Protein AF-A0A7C7IIQ7-F1 (afdb_monomer_lite)

pLDDT: mean 91.94, std 11.87, range [46.34, 98.81]

Foldseek 3Di:
DDPDDPVVVVVVVVVVVVVVVVPDDDPLVLLVVLCVVLVCLLVVLVVVLCVVCVPCNVCLLAQPDPVCVVVLVVLLVLLVVLQVLLSCCCRPVCLQVWQWDLNPHHSVLLSVLSNQQSVLSSCLSVLSVVCVVPPDPVSLVSNLCSLVSNLVSLVRNLRRLVNIPPDDPPVSSVSSSVSSVSNSCSSVPVNNPVSSVRHDRPD

Sequence (203 aa):
MMKVNITEKVCYLIIINLSKERSIMSIQKQFLWINIIGGLSVLGGYVYALLEHTVLRAQIWGGVPETWQPWITMFMFISGFGYCYGMYYLIFNEGLNLKFFGGKYEASIMRTLLILFLVSASMWIHSTFNYLELPNANSWNMIRIELWCTALSILFMTVGLATAKGIKNTKVHKLSVVGLGIISFHCLVFDAILWTSNFPTDF

Secondary structure (DSSP, 8-state):
-----HHHHHHHHHHHHHHHHHHS--HHHHHHHHHHHHHHHHHHHHHHHHHH-TTTGGGGGTTS-TTTHHHHHHHHHHHHHHHHHHHHHHHHSSGGGSBBGGGTB-HHHHHHHHHHHHHHHHHHHHHHHHHHHS--HHHHHHHHHHHHHHHHHHHHHHHHHHT-B--S-HHHHHHHHHHHHHHHHIIIIIIIIIIHHHS----

Radius of gyration: 21.87 Å; chains: 1; bounding box: 43×48×74 Å

Structure (mmCIF, N/CA/C/O backbone):
data_AF-A0A7C7IIQ7-F1
#
_entry.id   AF-A0A7C7IIQ7-F1
#
loop_
_atom_site.group_PDB
_atom_site.id
_atom_site.type_symbol
_atom_site.label_atom_id
_atom_site.label_alt_id
_atom_site.label_comp_id
_atom_site.label_asym_id
_atom_site.label_entity_id
_atom_site.label_seq_id
_atom_site.pdbx_PDB_ins_code
_atom_site.Cartn_x
_atom_site.Cartn_y
_atom_site.Cartn_z
_atom_site.occupancy
_atom_site.B_iso_or_equiv
_atom_site.auth_seq_id
_atom_site.auth_comp_id
_atom_site.auth_asym_id
_atom_site.auth_atom_id
_atom_site.pdbx_PDB_model_num
ATOM 1 N N . MET A 1 1 ? 9.851 38.830 50.340 1.00 46.34 1 MET A N 1
ATOM 2 C CA . MET A 1 1 ? 9.719 37.466 49.780 1.00 46.34 1 MET A CA 1
ATOM 3 C C . MET A 1 1 ? 8.256 37.261 49.399 1.00 46.34 1 MET A C 1
ATOM 5 O O . MET A 1 1 ? 7.410 37.143 50.275 1.00 46.34 1 MET A O 1
ATOM 9 N N . MET A 1 2 ? 7.935 37.396 48.112 1.00 47.72 2 MET A N 1
ATOM 10 C CA . MET A 1 2 ? 6.562 37.482 47.601 1.00 47.72 2 MET A CA 1
ATOM 11 C C . MET A 1 2 ? 5.914 36.087 47.602 1.00 47.72 2 MET A C 1
ATOM 13 O O . MET A 1 2 ? 6.386 35.188 46.908 1.00 47.72 2 MET A O 1
ATOM 17 N N . LYS A 1 3 ? 4.872 35.882 48.422 1.00 54.31 3 LYS A N 1
ATOM 18 C CA . LYS A 1 3 ? 4.084 34.640 48.449 1.00 54.31 3 LYS A CA 1
ATOM 19 C C . LYS A 1 3 ? 3.263 34.562 47.161 1.00 54.31 3 LYS A C 1
ATOM 21 O O . LYS A 1 3 ? 2.198 35.160 47.076 1.00 54.31 3 LYS A O 1
ATOM 26 N N . VAL A 1 4 ? 3.768 33.841 46.164 1.00 57.00 4 VAL A N 1
ATOM 27 C CA . VAL A 1 4 ? 2.981 33.485 44.975 1.00 57.00 4 VAL A CA 1
ATOM 28 C C . VAL A 1 4 ? 1.785 32.652 45.436 1.00 57.00 4 VAL A C 1
ATOM 30 O O . VAL A 1 4 ? 1.957 31.631 46.108 1.00 57.00 4 VAL A O 1
ATOM 33 N N . ASN A 1 5 ? 0.582 33.125 45.118 1.00 66.88 5 ASN A N 1
ATOM 34 C CA . ASN A 1 5 ? -0.674 32.559 45.586 1.00 66.88 5 ASN A CA 1
ATOM 35 C C . ASN A 1 5 ? -0.901 31.185 44.929 1.00 66.88 5 ASN A C 1
ATOM 37 O O . ASN A 1 5 ? -0.799 31.044 43.710 1.00 66.88 5 ASN A O 1
ATOM 41 N N . ILE A 1 6 ? -1.188 30.154 45.729 1.00 68.31 6 ILE A N 1
ATOM 42 C CA . ILE A 1 6 ? -1.351 28.763 45.263 1.00 68.31 6 ILE A CA 1
ATOM 43 C C . ILE A 1 6 ? -2.425 28.676 44.164 1.00 68.31 6 ILE A C 1
ATOM 45 O O . ILE A 1 6 ? -2.270 27.925 43.201 1.00 68.31 6 ILE A O 1
ATOM 49 N N . THR A 1 7 ? -3.455 29.517 44.249 1.00 69.44 7 THR A N 1
ATOM 50 C CA . THR A 1 7 ? -4.547 29.614 43.274 1.00 69.44 7 THR A CA 1
ATOM 51 C C . THR A 1 7 ? -4.078 30.055 41.882 1.00 69.44 7 THR A C 1
ATOM 53 O O . THR A 1 7 ? -4.548 29.517 40.882 1.00 69.44 7 THR A O 1
ATOM 56 N N . GLU A 1 8 ? -3.102 30.966 41.783 1.00 67.12 8 GLU A N 1
ATOM 57 C CA . GLU A 1 8 ? -2.549 31.394 40.488 1.00 67.12 8 GLU A CA 1
ATOM 58 C C . GLU A 1 8 ? -1.756 30.271 39.816 1.00 67.12 8 GLU A C 1
ATOM 60 O O . GLU A 1 8 ? -1.893 30.054 38.613 1.00 67.12 8 GLU A O 1
ATOM 65 N N . LYS A 1 9 ? -0.982 29.496 40.591 1.00 70.38 9 LYS A N 1
ATOM 66 C CA . LYS A 1 9 ? -0.258 28.328 40.064 1.00 70.38 9 LYS A CA 1
ATOM 67 C C . LYS A 1 9 ? -1.206 27.260 39.521 1.00 70.38 9 LYS A C 1
ATOM 69 O O . LYS A 1 9 ? -0.920 26.681 38.476 1.00 70.38 9 LYS A O 1
ATOM 74 N N . VAL A 1 10 ? -2.327 27.016 40.203 1.00 73.25 10 VAL A N 1
ATOM 75 C CA . VAL A 1 10 ? -3.346 26.054 39.755 1.00 73.25 10 VAL A CA 1
ATOM 76 C C . VAL A 1 10 ? -4.012 26.529 38.461 1.00 73.25 10 VAL A C 1
ATOM 78 O O . VAL A 1 10 ? -4.095 25.753 37.511 1.00 73.25 10 VAL A O 1
ATOM 81 N N . CYS A 1 11 ? -4.395 27.808 38.367 1.00 70.56 11 CYS A N 1
ATOM 82 C CA . CYS A 1 11 ? -4.931 28.384 37.128 1.00 70.56 11 CYS A CA 1
ATOM 83 C C . CYS A 1 11 ? -3.943 28.282 35.957 1.00 70.56 11 CYS A C 1
ATOM 85 O O . CYS A 1 11 ? -4.331 27.862 34.869 1.00 70.56 11 CYS A O 1
ATOM 87 N N . TYR A 1 12 ? -2.663 28.600 36.173 1.00 71.38 12 TYR A N 1
ATOM 88 C CA . TYR A 1 12 ? -1.637 28.472 35.134 1.00 71.38 12 TYR A CA 1
ATOM 89 C C . TYR A 1 12 ? -1.457 27.026 34.660 1.00 71.38 12 TYR A C 1
ATOM 91 O O . TYR A 1 12 ? -1.377 26.788 33.457 1.00 71.38 12 TYR A O 1
ATOM 99 N N 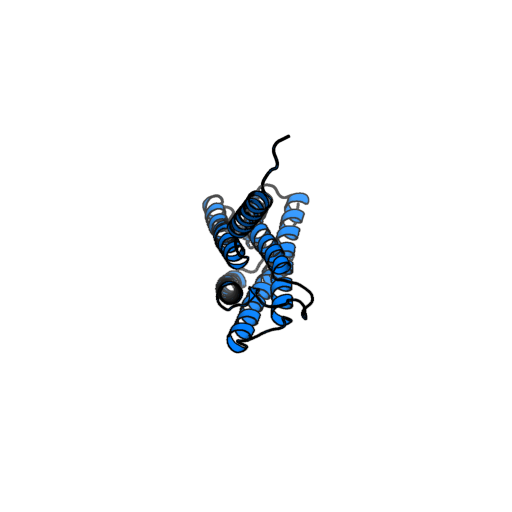. LEU A 1 13 ? -1.443 26.051 35.573 1.00 69.94 13 LEU A N 1
ATOM 100 C CA . LEU A 1 13 ? -1.362 24.631 35.216 1.00 69.94 13 LEU A CA 1
ATOM 101 C C . LEU A 1 13 ? -2.580 24.162 34.412 1.00 69.94 13 LEU A C 1
ATOM 103 O O . LEU A 1 13 ? -2.422 23.416 33.447 1.00 69.94 13 LEU A O 1
ATOM 107 N N . ILE A 1 14 ? -3.780 24.619 34.776 1.00 70.69 14 ILE A N 1
ATOM 108 C CA . ILE A 1 14 ? -5.014 24.313 34.043 1.00 70.69 14 ILE A CA 1
ATOM 109 C C . ILE A 1 14 ? -4.964 24.927 32.640 1.00 70.69 14 ILE A C 1
ATOM 111 O O . ILE A 1 14 ? -5.227 24.229 31.668 1.00 70.69 14 ILE A O 1
ATOM 115 N N . ILE A 1 15 ? -4.556 26.192 32.504 1.00 70.12 15 ILE A N 1
ATOM 116 C CA . ILE A 1 15 ? -4.443 26.872 31.202 1.00 70.12 15 ILE A CA 1
ATOM 117 C C . ILE A 1 15 ? -3.388 26.200 30.314 1.00 70.12 15 ILE A C 1
ATOM 119 O O . ILE A 1 15 ? -3.634 25.986 29.127 1.00 70.12 15 ILE A O 1
ATOM 123 N N . ILE A 1 16 ? -2.235 25.820 30.872 1.00 67.50 16 ILE A N 1
ATOM 124 C CA . ILE A 1 16 ? -1.184 25.104 30.135 1.00 67.50 16 ILE A CA 1
ATOM 125 C C . ILE A 1 16 ? -1.680 23.727 29.686 1.00 67.50 16 ILE A C 1
ATOM 127 O O . ILE A 1 16 ? -1.473 23.362 28.529 1.00 67.50 16 ILE A O 1
ATOM 131 N N . ASN A 1 17 ? -2.374 22.981 30.550 1.00 60.91 17 ASN A N 1
ATOM 132 C CA . ASN A 1 17 ? -2.936 21.680 30.186 1.00 60.91 17 ASN A CA 1
ATOM 133 C C . ASN A 1 17 ? -4.036 21.804 29.126 1.00 60.91 17 ASN A C 1
ATOM 135 O O . ASN A 1 17 ? -3.991 21.071 28.145 1.00 60.91 17 ASN A O 1
ATOM 139 N N . LEU A 1 18 ? -4.944 22.775 29.247 1.00 59.34 18 LEU A N 1
ATOM 140 C CA . LEU A 1 18 ? -5.991 23.041 28.253 1.00 59.34 18 LEU A CA 1
ATOM 141 C C . LEU A 1 18 ? -5.413 23.515 26.909 1.00 59.34 18 LEU A C 1
ATOM 143 O O . LEU A 1 18 ? -5.928 23.165 25.849 1.00 59.34 18 LEU A O 1
ATOM 147 N N . SER A 1 19 ? -4.327 24.294 26.931 1.00 56.75 19 SER A N 1
ATOM 148 C CA . SER A 1 19 ? -3.603 24.721 25.726 1.00 56.75 19 SER A CA 1
ATOM 149 C C . SER A 1 19 ? -2.875 23.549 25.055 1.00 56.75 19 SER A C 1
ATOM 151 O O . SER A 1 19 ? -2.918 23.400 23.833 1.00 56.75 19 SER A O 1
ATOM 153 N N . LYS A 1 20 ? -2.271 22.658 25.850 1.00 54.78 20 LYS A N 1
ATOM 154 C CA . LYS A 1 20 ? -1.612 21.434 25.380 1.00 54.78 20 LYS A CA 1
ATOM 155 C C . LYS A 1 20 ? -2.607 20.413 24.818 1.00 54.78 20 LYS A C 1
ATOM 157 O O . LYS A 1 20 ? -2.324 19.777 23.812 1.00 54.78 20 LYS A O 1
ATOM 162 N N . GLU A 1 21 ? -3.788 20.288 25.415 1.00 54.94 21 GLU A N 1
ATOM 163 C CA . GLU A 1 21 ? -4.888 19.482 24.867 1.00 54.94 21 GLU A CA 1
ATOM 164 C C . GLU A 1 21 ? -5.419 20.067 23.554 1.00 54.94 21 GLU A C 1
ATOM 166 O O . GLU A 1 21 ? -5.734 19.329 22.625 1.00 54.94 21 GLU A O 1
ATOM 171 N N . ARG A 1 22 ? -5.459 21.401 23.441 1.00 52.59 22 ARG A N 1
ATOM 172 C CA . ARG A 1 22 ? -5.864 22.103 22.217 1.00 52.59 22 ARG A CA 1
ATOM 173 C C . ARG A 1 22 ? -4.832 21.983 21.086 1.00 52.59 22 ARG A C 1
ATOM 175 O O . ARG A 1 22 ? -5.230 22.018 19.922 1.00 52.59 22 ARG A O 1
ATOM 182 N N . SER A 1 23 ? -3.539 21.843 21.396 1.00 56.31 23 SER A N 1
ATOM 183 C CA . SER A 1 23 ? -2.470 21.702 20.392 1.00 56.31 23 SER A CA 1
ATOM 184 C C . SER A 1 23 ? -2.311 20.274 19.856 1.00 56.31 23 SER A C 1
ATOM 186 O O . SER A 1 23 ? -1.833 20.088 18.736 1.00 56.31 23 SER A O 1
ATOM 188 N N . ILE A 1 24 ? -2.755 19.259 20.603 1.00 58.41 24 ILE A N 1
ATOM 189 C CA . ILE A 1 24 ? -2.758 17.867 20.144 1.00 58.41 24 ILE A CA 1
ATOM 190 C C . ILE A 1 24 ? -3.971 17.656 19.233 1.00 58.41 24 ILE A C 1
ATOM 192 O O . ILE A 1 24 ? -5.105 17.505 19.684 1.00 58.41 24 ILE A O 1
ATOM 196 N N . MET A 1 25 ? -3.742 17.616 17.916 1.00 74.06 25 MET A N 1
ATOM 197 C CA . MET A 1 25 ? -4.797 17.214 16.985 1.00 74.06 25 MET A CA 1
ATOM 198 C C . MET A 1 25 ? -5.292 15.808 17.324 1.00 74.06 25 MET A C 1
ATOM 200 O O . MET A 1 25 ? -4.482 14.897 17.517 1.00 74.06 25 MET A O 1
ATOM 204 N N . SER A 1 26 ? -6.612 15.609 17.306 1.00 89.25 26 SER A N 1
ATOM 205 C CA . SER A 1 26 ? -7.195 14.276 17.454 1.00 89.25 26 SER A CA 1
ATOM 206 C C . SER A 1 26 ? -6.651 13.314 16.395 1.00 89.25 26 SER A C 1
ATOM 208 O O . SER A 1 26 ? -6.316 13.712 15.273 1.00 89.25 26 SER A O 1
ATOM 210 N N . ILE A 1 27 ? -6.571 12.028 16.738 1.00 91.88 27 ILE A N 1
ATOM 211 C CA . ILE A 1 27 ? -6.031 11.003 15.838 1.00 91.88 27 ILE A CA 1
ATOM 212 C C . ILE A 1 27 ? -6.813 10.931 14.517 1.00 91.88 27 ILE A C 1
ATOM 214 O O . ILE A 1 27 ? -6.216 10.755 13.462 1.00 91.88 27 ILE A O 1
ATOM 218 N N . GLN A 1 28 ? -8.124 11.184 14.549 1.00 94.12 28 GLN A N 1
ATOM 219 C CA . GLN A 1 28 ? -8.982 11.261 13.366 1.00 94.12 28 GLN A CA 1
ATOM 220 C C . GLN A 1 28 ? -8.532 12.377 12.414 1.00 94.12 28 GLN A C 1
ATOM 222 O O . GLN A 1 28 ? -8.399 12.146 11.214 1.00 94.12 28 GLN A O 1
ATOM 227 N N . LYS A 1 29 ? -8.242 13.577 12.942 1.00 94.56 29 LYS A N 1
ATOM 228 C CA . LYS A 1 29 ? -7.740 14.704 12.137 1.00 94.56 29 LYS A CA 1
ATOM 229 C C . LYS A 1 29 ? -6.369 14.400 11.543 1.00 94.56 29 LYS A C 1
ATOM 231 O O . LYS A 1 29 ? -6.115 14.763 10.401 1.00 94.56 29 LYS A O 1
ATOM 236 N N . GLN A 1 30 ? -5.499 13.724 12.295 1.00 95.75 30 GLN A N 1
ATOM 237 C CA . GLN A 1 30 ? -4.195 13.295 11.783 1.00 95.75 30 GLN A CA 1
ATOM 238 C C . GLN A 1 30 ? -4.360 12.324 10.609 1.00 95.75 30 GLN A C 1
ATOM 240 O O . GLN A 1 30 ? -3.776 12.553 9.557 1.00 95.75 30 GLN A O 1
ATOM 245 N N . PHE A 1 31 ? -5.195 11.289 10.752 1.00 97.38 31 PHE A N 1
ATOM 246 C CA . PHE A 1 31 ? -5.495 10.348 9.666 1.00 97.38 31 PHE A CA 1
ATOM 247 C C . PHE A 1 31 ? -6.062 11.042 8.431 1.00 97.38 31 PHE A C 1
ATOM 249 O O . PHE A 1 31 ? -5.662 10.712 7.316 1.00 97.38 31 PHE A O 1
ATOM 256 N N . LEU A 1 32 ? -6.970 12.001 8.624 1.00 97.50 32 LEU A N 1
ATOM 257 C CA . LEU A 1 32 ? -7.553 12.769 7.531 1.00 97.50 32 LEU A CA 1
ATOM 258 C C . LEU A 1 32 ? -6.481 13.554 6.765 1.00 97.50 32 LEU A C 1
ATOM 260 O O . LEU A 1 32 ? -6.397 13.434 5.547 1.00 97.50 32 LEU A O 1
ATOM 264 N N . TRP A 1 33 ? -5.628 14.305 7.466 1.00 97.81 33 TRP A N 1
ATOM 265 C CA . TRP A 1 33 ? -4.564 15.080 6.824 1.00 97.81 33 TRP A CA 1
ATOM 266 C C . TRP A 1 33 ? -3.516 14.207 6.143 1.00 97.81 33 TRP A C 1
ATOM 268 O O . TRP A 1 33 ? -3.106 14.521 5.031 1.00 97.81 33 TRP A O 1
ATOM 278 N N . ILE A 1 34 ? -3.127 13.095 6.771 1.00 98.31 34 ILE A N 1
ATOM 279 C CA . ILE A 1 34 ? -2.206 12.126 6.169 1.00 98.31 34 ILE A CA 1
ATOM 280 C C . ILE A 1 34 ? -2.796 11.572 4.866 1.00 98.31 34 ILE A C 1
ATOM 282 O O . ILE A 1 34 ? -2.089 11.504 3.869 1.00 98.31 34 ILE A O 1
ATOM 286 N N . ASN A 1 35 ? -4.091 11.240 4.846 1.00 98.25 35 ASN A N 1
ATOM 287 C CA . ASN A 1 35 ? -4.777 10.773 3.640 1.00 98.25 35 ASN A CA 1
ATOM 288 C C . ASN A 1 35 ? -4.855 11.836 2.545 1.00 98.25 35 ASN A C 1
ATOM 290 O O . ASN A 1 35 ? -4.627 11.517 1.386 1.00 98.25 35 ASN A O 1
ATOM 294 N N . ILE A 1 36 ? -5.178 13.082 2.896 1.00 98.00 36 ILE A N 1
ATOM 295 C CA . ILE A 1 36 ? -5.258 14.171 1.917 1.00 98.00 36 ILE A CA 1
ATOM 296 C C . ILE A 1 36 ? -3.879 14.416 1.309 1.00 98.00 36 ILE A C 1
ATOM 298 O O . ILE A 1 36 ? -3.736 14.377 0.094 1.00 98.00 36 ILE A O 1
ATOM 302 N N . ILE A 1 37 ? -2.860 14.626 2.143 1.00 98.31 37 ILE A N 1
ATOM 303 C CA . ILE A 1 37 ? -1.506 14.932 1.673 1.00 98.31 37 ILE A CA 1
ATOM 304 C C . ILE A 1 37 ? -0.932 13.731 0.923 1.00 98.31 37 ILE A C 1
ATOM 306 O O . ILE A 1 37 ? -0.540 13.865 -0.227 1.00 98.31 37 ILE A O 1
ATOM 310 N N . GLY A 1 38 ? -0.926 12.549 1.539 1.00 98.00 38 GLY A N 1
ATOM 311 C CA . GLY A 1 38 ? -0.347 11.354 0.934 1.00 98.00 38 GLY A CA 1
ATOM 312 C C . GLY A 1 38 ? -1.121 10.869 -0.290 1.00 98.00 38 GLY A C 1
ATOM 313 O O . GLY A 1 38 ? -0.507 10.501 -1.281 1.00 98.00 38 GLY A O 1
ATOM 314 N N . GLY A 1 39 ? -2.454 10.929 -0.277 1.00 97.25 39 GLY A N 1
ATOM 315 C CA . GLY A 1 39 ? -3.276 10.583 -1.438 1.00 97.25 39 GLY A CA 1
ATOM 316 C C . GLY A 1 39 ? -3.048 11.528 -2.617 1.00 97.25 39 GLY A C 1
ATOM 317 O O . GLY A 1 39 ? -2.910 11.066 -3.749 1.00 97.25 39 GLY A O 1
ATOM 318 N N . LEU A 1 40 ? -2.934 12.838 -2.360 1.00 97.69 40 LEU A N 1
ATOM 319 C CA . LEU A 1 40 ? -2.541 13.807 -3.384 1.00 97.69 40 LEU A CA 1
ATOM 320 C C . LEU A 1 40 ? -1.112 13.566 -3.877 1.00 97.69 40 LEU A C 1
ATOM 322 O O . LEU A 1 40 ? -0.884 13.670 -5.075 1.00 97.69 40 LEU A O 1
ATOM 326 N N . SER A 1 41 ? -0.172 13.202 -3.002 1.00 97.56 41 SER A N 1
ATOM 327 C CA . SER A 1 41 ? 1.193 12.852 -3.410 1.00 97.56 41 SER A CA 1
ATOM 328 C C . SER A 1 41 ? 1.231 11.617 -4.310 1.00 97.56 41 SER A C 1
ATOM 330 O O . SER A 1 41 ? 1.952 11.622 -5.300 1.00 97.56 41 SER A O 1
ATOM 332 N N . VAL A 1 42 ? 0.440 10.580 -4.013 1.00 97.56 42 VAL A N 1
ATOM 333 C CA . VAL A 1 42 ? 0.332 9.389 -4.870 1.00 97.56 42 VAL A CA 1
ATOM 334 C C . VAL A 1 42 ? -0.259 9.780 -6.224 1.00 97.56 42 VAL A C 1
ATOM 336 O O . VAL A 1 42 ? 0.402 9.640 -7.246 1.00 97.56 42 VAL A O 1
ATOM 339 N N . LEU A 1 43 ? -1.476 10.329 -6.257 1.00 96.38 43 LEU A N 1
ATOM 340 C CA . LEU A 1 43 ? -2.161 10.628 -7.521 1.00 96.38 43 LEU A CA 1
ATOM 341 C C . LEU A 1 43 ? -1.439 11.704 -8.340 1.00 96.38 43 LEU A C 1
ATOM 343 O O . LEU A 1 43 ? -1.269 11.557 -9.548 1.00 96.38 43 LEU A O 1
ATOM 347 N N . GLY A 1 44 ? -0.993 12.771 -7.680 1.00 95.88 44 GLY A N 1
ATOM 348 C CA . GLY A 1 44 ? -0.219 13.845 -8.292 1.00 95.88 44 GLY A CA 1
ATOM 349 C C . GLY A 1 44 ? 1.129 13.355 -8.811 1.00 95.88 44 GLY A C 1
ATOM 350 O O . GLY A 1 44 ? 1.511 13.737 -9.911 1.00 95.88 44 GLY A O 1
ATOM 351 N N . GLY A 1 45 ? 1.796 12.456 -8.080 1.00 94.75 45 GLY A N 1
ATOM 352 C CA . GLY A 1 45 ? 3.028 11.803 -8.517 1.00 94.75 45 GLY A CA 1
ATOM 353 C C . GLY A 1 45 ? 2.843 10.988 -9.795 1.00 94.75 45 GLY A C 1
ATOM 354 O O . GLY A 1 45 ? 3.620 11.137 -10.733 1.00 94.75 45 GLY A O 1
ATOM 355 N N . TYR A 1 46 ? 1.763 10.204 -9.888 1.00 94.19 46 TYR A N 1
ATOM 356 C CA . TYR A 1 46 ? 1.432 9.495 -11.128 1.00 94.19 46 TYR A CA 1
ATOM 357 C C . TYR A 1 46 ? 1.181 10.450 -12.293 1.00 94.19 46 TYR A C 1
ATOM 359 O O . TYR A 1 46 ? 1.724 10.246 -13.376 1.00 94.19 46 TYR A O 1
ATOM 367 N N . VAL A 1 47 ? 0.365 11.488 -12.087 1.00 95.81 47 VAL A N 1
ATOM 368 C CA . VAL A 1 47 ? 0.064 12.469 -13.141 1.00 95.81 47 VAL A CA 1
ATOM 369 C C . VAL A 1 47 ? 1.342 13.158 -13.611 1.00 95.81 47 VAL A C 1
ATOM 371 O O . VAL A 1 47 ? 1.590 13.213 -14.811 1.00 95.81 47 VAL A O 1
ATOM 374 N N . TYR A 1 48 ? 2.160 13.641 -12.679 1.00 95.56 48 TYR A N 1
ATOM 375 C CA . TYR A 1 48 ? 3.422 14.306 -12.979 1.00 95.56 48 TYR A CA 1
ATOM 376 C C . TYR A 1 48 ? 4.368 13.391 -13.765 1.00 95.56 48 TYR A C 1
ATOM 378 O O . TYR A 1 48 ? 4.770 13.733 -14.875 1.00 95.56 48 TYR A O 1
ATOM 386 N N . ALA A 1 49 ? 4.651 12.194 -13.248 1.00 93.94 49 ALA A N 1
ATOM 387 C CA . ALA A 1 49 ? 5.603 11.273 -13.858 1.00 93.94 49 ALA A CA 1
ATOM 388 C C . ALA A 1 49 ? 5.159 10.797 -15.257 1.00 93.94 49 ALA A C 1
ATOM 390 O O . ALA A 1 49 ? 5.960 10.731 -16.187 1.00 93.94 49 ALA A O 1
ATOM 391 N N . LEU A 1 50 ? 3.867 10.513 -15.452 1.00 93.50 50 LEU A N 1
ATOM 392 C CA . LEU A 1 50 ? 3.349 10.064 -16.750 1.00 93.50 50 LEU A CA 1
ATOM 393 C C . LEU A 1 50 ? 3.302 11.176 -17.812 1.00 93.50 50 LEU A C 1
ATOM 395 O O . LEU A 1 50 ? 3.339 10.869 -19.009 1.00 93.50 50 LEU A O 1
ATOM 399 N N . LEU A 1 51 ? 3.179 12.441 -17.394 1.00 94.69 51 LEU A N 1
ATOM 400 C CA . LEU A 1 51 ? 3.229 13.597 -18.291 1.00 94.69 51 LEU A CA 1
ATOM 401 C C . LEU A 1 51 ? 4.664 13.974 -18.658 1.00 94.69 51 LEU A C 1
ATOM 403 O O . LEU A 1 51 ? 4.904 14.309 -19.814 1.00 94.69 51 LEU A O 1
ATOM 407 N N . GLU A 1 52 ? 5.596 13.882 -17.711 1.00 94.12 52 GLU A N 1
ATOM 408 C CA . GLU A 1 52 ? 7.011 14.187 -17.940 1.00 94.12 52 GLU A CA 1
ATOM 409 C C . GLU A 1 52 ? 7.660 13.144 -18.866 1.00 94.12 52 GLU A C 1
ATOM 411 O O . GLU A 1 52 ? 8.275 13.476 -19.880 1.00 94.12 52 GLU A O 1
ATOM 416 N N . HIS A 1 53 ? 7.436 11.853 -18.605 1.00 92.19 53 HIS A N 1
ATOM 417 C CA . HIS A 1 53 ? 8.105 10.764 -19.322 1.00 92.19 53 HIS A CA 1
ATOM 418 C C . HIS A 1 53 ? 7.240 10.178 -20.453 1.00 92.19 53 HIS A C 1
ATOM 420 O O . HIS A 1 53 ? 6.955 8.977 -20.501 1.00 92.19 53 HIS A O 1
ATOM 426 N N . THR A 1 54 ? 6.823 11.017 -21.408 1.00 89.56 54 THR A N 1
ATOM 427 C CA . THR A 1 54 ? 5.901 10.624 -22.501 1.00 89.56 54 THR A CA 1
ATOM 428 C C . THR A 1 54 ? 6.383 9.453 -23.365 1.00 89.56 54 THR A C 1
ATOM 430 O O . THR A 1 54 ? 5.555 8.685 -23.861 1.00 89.56 54 THR A O 1
ATOM 433 N N . VAL A 1 55 ? 7.701 9.296 -23.521 1.00 89.81 55 VAL A N 1
ATOM 434 C CA . VAL A 1 55 ? 8.334 8.213 -24.294 1.00 89.81 55 VAL A CA 1
ATOM 435 C C . VAL A 1 55 ? 8.408 6.914 -23.485 1.00 89.81 55 VAL A C 1
ATOM 437 O O . VAL A 1 55 ? 8.153 5.836 -24.018 1.00 89.81 55 VAL A O 1
ATOM 440 N N . LEU A 1 56 ? 8.721 7.006 -22.189 1.00 90.75 56 LEU A N 1
ATOM 441 C CA . LEU A 1 56 ? 8.969 5.842 -21.330 1.00 90.75 56 LEU A CA 1
ATOM 442 C C . LEU A 1 56 ? 7.704 5.312 -20.649 1.00 90.75 56 LEU A C 1
ATOM 444 O O . LEU A 1 56 ? 7.696 4.178 -20.185 1.00 90.75 56 LEU A O 1
ATOM 448 N N . ARG A 1 57 ? 6.608 6.079 -20.608 1.00 88.25 57 ARG A N 1
ATOM 449 C CA . ARG A 1 57 ? 5.379 5.691 -19.888 1.00 88.25 57 ARG A CA 1
ATOM 450 C C . ARG A 1 57 ? 4.758 4.362 -20.333 1.00 88.25 57 ARG A C 1
ATOM 452 O O . ARG A 1 57 ? 4.039 3.748 -19.557 1.00 88.25 57 ARG A O 1
ATOM 459 N N . ALA A 1 58 ? 5.007 3.914 -21.565 1.00 86.69 58 ALA A N 1
ATOM 460 C CA . ALA A 1 58 ? 4.543 2.604 -22.029 1.00 86.69 58 ALA A CA 1
ATOM 461 C C . ALA A 1 58 ? 5.352 1.447 -21.411 1.00 86.69 58 ALA A C 1
ATOM 463 O O . ALA A 1 58 ? 4.844 0.340 -21.271 1.00 86.69 58 ALA A O 1
ATOM 464 N N . GLN A 1 59 ? 6.591 1.716 -20.995 1.00 92.81 59 GLN A N 1
ATOM 465 C CA . GLN A 1 59 ? 7.523 0.733 -20.443 1.00 92.81 59 GLN A CA 1
ATOM 466 C C . GLN A 1 59 ? 7.316 0.489 -18.942 1.00 92.81 59 GLN A C 1
ATOM 468 O O . GLN A 1 59 ? 7.916 -0.431 -18.395 1.00 92.81 59 GLN A O 1
ATOM 473 N N . ILE A 1 60 ? 6.441 1.250 -18.265 1.00 93.94 60 ILE A N 1
ATOM 474 C CA . ILE A 1 60 ? 6.184 1.073 -16.823 1.00 93.94 60 ILE A CA 1
ATOM 475 C C . ILE A 1 60 ? 5.631 -0.308 -16.480 1.00 93.94 60 ILE A C 1
ATOM 477 O O . ILE A 1 60 ? 5.696 -0.718 -15.330 1.00 93.94 60 ILE A O 1
ATOM 481 N N . TRP A 1 61 ? 5.060 -1.019 -17.450 1.00 94.38 61 TRP A N 1
ATOM 482 C CA . TRP A 1 61 ? 4.563 -2.379 -17.263 1.00 94.38 61 TRP A CA 1
ATOM 483 C C . TRP A 1 61 ? 5.671 -3.431 -17.329 1.00 94.38 61 TRP A C 1
ATOM 485 O O . TRP A 1 61 ? 5.423 -4.587 -16.988 1.00 94.38 61 TRP A O 1
ATOM 495 N N . GLY A 1 62 ? 6.882 -3.052 -17.750 1.00 92.06 62 GLY A N 1
ATOM 496 C CA . GLY A 1 62 ? 7.988 -3.976 -17.957 1.00 92.06 62 GLY A CA 1
ATOM 497 C C . GLY A 1 62 ? 7.582 -5.103 -18.905 1.00 92.06 62 GLY A C 1
ATOM 498 O O . GLY A 1 62 ? 7.143 -4.851 -20.024 1.00 92.06 62 GLY A O 1
ATOM 499 N N . GLY A 1 63 ? 7.697 -6.346 -18.438 1.00 93.31 63 GLY A N 1
ATOM 500 C CA . GLY A 1 63 ? 7.293 -7.548 -19.169 1.00 93.31 63 GLY A CA 1
ATOM 501 C C . GLY A 1 63 ? 5.877 -8.050 -18.870 1.00 93.31 63 GLY A C 1
ATOM 502 O O . GLY A 1 63 ? 5.540 -9.156 -19.287 1.00 93.31 63 GLY A O 1
ATOM 503 N N . VAL A 1 64 ? 5.037 -7.302 -18.140 1.00 95.94 64 VAL A N 1
ATOM 504 C CA . VAL A 1 64 ? 3.650 -7.726 -17.881 1.00 95.94 64 VAL A CA 1
ATOM 505 C C . VAL A 1 64 ? 2.867 -7.784 -19.205 1.00 95.94 64 VAL A C 1
ATOM 507 O O . VAL A 1 64 ? 2.800 -6.765 -19.903 1.00 95.94 64 VAL A O 1
ATOM 510 N N . PRO A 1 65 ? 2.227 -8.924 -19.550 1.00 94.94 65 PRO A N 1
ATOM 511 C CA . PRO A 1 65 ? 1.516 -9.080 -20.818 1.00 94.94 65 PRO A CA 1
ATOM 512 C C . PRO A 1 65 ? 0.479 -7.980 -21.059 1.00 94.94 65 PRO A C 1
ATOM 514 O O . PRO A 1 65 ? -0.337 -7.700 -20.180 1.00 94.94 65 PRO A O 1
ATOM 517 N N . GLU A 1 66 ? 0.444 -7.415 -22.269 1.00 94.44 66 GLU A N 1
ATOM 518 C CA . GLU A 1 66 ? -0.471 -6.317 -22.635 1.00 94.44 66 GLU A CA 1
ATOM 519 C C . GLU A 1 66 ? -1.945 -6.641 -22.366 1.00 94.44 66 GLU A C 1
ATOM 521 O O . GLU A 1 66 ? -2.719 -5.778 -21.963 1.00 94.44 66 GLU A O 1
ATOM 526 N N . THR A 1 67 ? -2.340 -7.908 -22.509 1.00 95.75 67 THR A N 1
ATOM 527 C CA . THR A 1 67 ? -3.712 -8.358 -22.239 1.00 95.75 67 THR A CA 1
ATOM 528 C C . THR A 1 67 ? -4.092 -8.298 -20.760 1.00 95.75 67 THR A C 1
ATOM 530 O O . THR A 1 67 ? -5.280 -8.257 -20.454 1.00 95.75 67 THR A O 1
ATOM 533 N N . TRP A 1 68 ? -3.122 -8.291 -19.839 1.00 95.75 68 TRP A N 1
ATOM 534 C CA . TRP A 1 68 ? -3.348 -8.255 -18.389 1.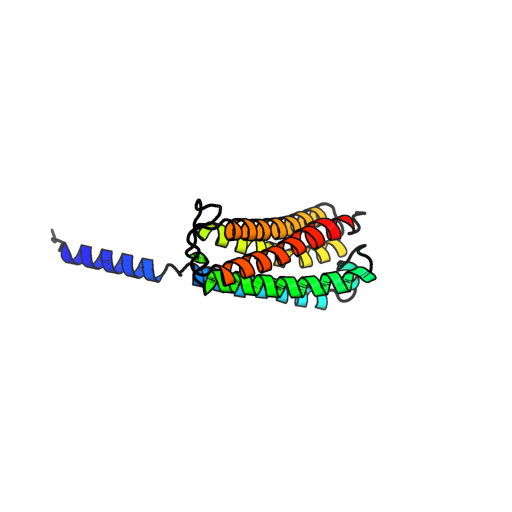00 95.75 68 TRP A CA 1
ATOM 535 C C . TRP A 1 68 ? -3.368 -6.825 -17.844 1.00 95.75 68 TRP A C 1
ATOM 537 O O . TRP A 1 68 ? -4.056 -6.563 -16.856 1.00 95.75 68 TRP A O 1
ATOM 547 N N . GLN A 1 69 ? -2.668 -5.895 -18.500 1.00 95.12 69 GLN A N 1
ATOM 548 C CA . GLN A 1 69 ? -2.503 -4.515 -18.032 1.00 95.12 69 GLN A CA 1
ATOM 549 C C . GLN A 1 69 ? -3.852 -3.813 -17.761 1.00 95.12 69 GLN A C 1
ATOM 551 O O . GLN A 1 69 ? -4.034 -3.322 -16.644 1.00 95.12 69 GLN A O 1
ATOM 556 N N . PRO A 1 70 ? -4.863 -3.839 -18.664 1.00 96.12 70 PRO A N 1
ATOM 557 C CA . PRO A 1 70 ? -6.145 -3.177 -18.410 1.00 96.12 70 PRO A CA 1
ATOM 558 C C . PRO A 1 70 ? -6.903 -3.761 -17.212 1.00 96.12 70 PRO A C 1
ATOM 560 O O . PRO A 1 70 ? -7.544 -3.021 -16.466 1.00 96.12 70 PRO A O 1
ATOM 563 N N . TRP A 1 71 ? -6.819 -5.078 -16.997 1.00 96.56 71 TRP A N 1
ATOM 564 C CA . TRP A 1 71 ? -7.470 -5.744 -15.866 1.00 96.56 71 TRP A CA 1
ATOM 565 C C . TRP A 1 71 ? -6.817 -5.364 -14.542 1.00 96.56 71 TRP A C 1
ATOM 567 O O . TRP A 1 71 ? -7.524 -5.068 -13.579 1.00 96.56 71 TRP A O 1
ATOM 577 N N . ILE A 1 72 ? -5.482 -5.321 -14.507 1.00 96.81 72 ILE A N 1
ATOM 578 C CA . ILE A 1 72 ? -4.724 -4.886 -13.330 1.00 96.81 72 ILE A CA 1
ATOM 579 C C . ILE A 1 72 ? -5.050 -3.420 -13.024 1.00 96.81 72 ILE A C 1
ATOM 581 O O . ILE A 1 72 ? -5.385 -3.097 -11.886 1.00 96.81 72 ILE A O 1
ATOM 585 N N . THR A 1 73 ? -5.065 -2.544 -14.033 1.00 95.88 73 THR A N 1
ATOM 586 C CA . THR A 1 73 ? -5.458 -1.136 -13.867 1.00 95.88 73 THR A CA 1
ATOM 587 C C . THR A 1 73 ? -6.894 -0.987 -13.366 1.00 95.88 73 THR A C 1
ATOM 589 O O . THR A 1 73 ? -7.150 -0.214 -12.446 1.00 95.88 73 THR A O 1
ATOM 592 N N . MET A 1 74 ? -7.853 -1.738 -13.911 1.00 97.50 74 MET A N 1
ATOM 593 C CA . MET A 1 74 ? -9.231 -1.716 -13.414 1.00 97.50 74 MET A CA 1
ATOM 594 C C . MET A 1 74 ? -9.297 -2.165 -11.947 1.00 97.50 74 MET A C 1
ATOM 596 O O . MET A 1 74 ? -9.972 -1.535 -11.129 1.00 97.50 74 MET A O 1
ATOM 600 N N . PHE A 1 75 ? -8.559 -3.218 -11.587 1.00 97.81 75 PHE A N 1
ATOM 601 C CA . PHE A 1 75 ? -8.481 -3.705 -10.212 1.00 97.81 75 PHE A CA 1
ATOM 602 C C . PHE A 1 75 ? -7.826 -2.685 -9.267 1.00 97.81 75 PHE A C 1
ATOM 604 O O . PHE A 1 75 ? -8.237 -2.586 -8.109 1.00 97.81 75 PHE A O 1
ATOM 611 N N . MET A 1 76 ? -6.871 -1.880 -9.747 1.00 97.06 76 MET A N 1
ATOM 612 C CA . MET A 1 76 ? -6.279 -0.764 -8.997 1.00 97.06 76 MET A CA 1
ATOM 613 C C . MET A 1 76 ? -7.348 0.254 -8.585 1.00 97.06 76 MET A C 1
ATOM 615 O O . MET A 1 76 ? -7.405 0.661 -7.427 1.00 97.06 76 MET A O 1
ATOM 619 N N . PHE A 1 77 ? -8.256 0.627 -9.494 1.00 96.69 77 PHE A N 1
ATOM 620 C CA . PHE A 1 77 ? -9.341 1.558 -9.167 1.00 96.69 77 PHE A CA 1
ATOM 621 C C . PHE A 1 77 ? -10.334 0.965 -8.162 1.00 96.69 77 PHE A C 1
ATOM 623 O O . PHE A 1 77 ? -10.710 1.640 -7.203 1.00 96.69 77 PHE A O 1
ATOM 630 N N . ILE A 1 78 ? -10.712 -0.309 -8.323 1.00 98.06 78 ILE A N 1
ATOM 631 C CA . ILE A 1 78 ? -11.551 -1.026 -7.344 1.00 98.06 78 ILE A CA 1
ATOM 632 C C . ILE A 1 78 ? -10.871 -1.031 -5.966 1.00 98.06 78 ILE A C 1
ATOM 634 O O . ILE A 1 78 ? -11.512 -0.768 -4.946 1.00 98.06 78 ILE A O 1
ATOM 638 N N . SER A 1 79 ? -9.560 -1.265 -5.941 1.00 98.25 79 SER A N 1
ATOM 639 C CA . SER A 1 79 ? -8.733 -1.220 -4.734 1.00 98.25 79 SER A CA 1
ATOM 640 C C . SER A 1 79 ? -8.720 0.167 -4.096 1.00 98.25 79 SER A C 1
ATOM 642 O O . SER A 1 79 ? -8.906 0.280 -2.886 1.00 98.25 79 SER A O 1
ATOM 644 N N . GLY A 1 80 ? -8.595 1.229 -4.896 1.00 97.75 80 GLY A N 1
ATOM 645 C CA . GLY A 1 80 ? -8.689 2.614 -4.435 1.00 97.75 80 GLY A CA 1
ATOM 646 C C . GLY A 1 80 ? -10.032 2.927 -3.766 1.00 97.75 80 GLY A C 1
ATOM 647 O O . GLY A 1 80 ? -10.064 3.517 -2.686 1.00 97.75 80 GLY A O 1
ATOM 648 N N . PHE A 1 81 ? -11.149 2.461 -4.333 1.00 97.56 81 PHE A N 1
ATOM 649 C CA . PHE A 1 81 ? -12.461 2.588 -3.684 1.00 97.56 81 PHE A CA 1
ATOM 650 C C . PHE A 1 81 ? -12.546 1.796 -2.373 1.00 97.56 81 PHE A C 1
ATOM 652 O O . PHE A 1 81 ? -13.047 2.316 -1.371 1.00 97.56 81 PHE A O 1
ATOM 659 N N . GLY A 1 82 ? -12.026 0.565 -2.353 1.00 98.19 82 GLY A N 1
ATOM 660 C CA . GLY A 1 82 ? -11.944 -0.258 -1.145 1.00 98.19 82 GLY A CA 1
ATOM 661 C C . GLY A 1 82 ? -11.140 0.415 -0.030 1.00 98.19 82 GLY A C 1
ATOM 662 O O . GLY A 1 82 ? -11.575 0.443 1.124 1.00 98.19 82 GLY A O 1
ATOM 663 N N . TYR A 1 83 ? -10.016 1.035 -0.386 1.00 98.62 83 TYR A N 1
ATOM 664 C CA . TYR A 1 83 ? -9.201 1.840 0.515 1.00 98.62 83 TYR A CA 1
ATOM 665 C C . TYR A 1 83 ? -9.969 3.037 1.076 1.00 98.62 83 TYR A C 1
ATOM 667 O O . TYR A 1 83 ? -10.026 3.205 2.295 1.00 98.62 83 TYR A O 1
ATOM 675 N N . CYS A 1 84 ? -10.616 3.832 0.217 1.00 97.94 84 CYS A N 1
ATOM 676 C CA . CYS A 1 84 ? -11.420 4.980 0.642 1.00 97.94 84 CYS A CA 1
ATOM 677 C C . CYS A 1 84 ? -12.518 4.569 1.630 1.00 97.94 84 CYS A C 1
ATOM 679 O O . CYS A 1 84 ? -12.731 5.250 2.634 1.00 97.94 84 CYS A O 1
ATOM 681 N N . TYR A 1 85 ? -13.177 3.432 1.394 1.00 97.75 85 TYR A N 1
ATOM 682 C CA . TYR A 1 85 ? -14.178 2.899 2.316 1.00 97.75 85 TYR A CA 1
ATOM 683 C C . TYR A 1 85 ? -13.563 2.479 3.663 1.00 97.75 85 TYR A C 1
ATOM 685 O O . TYR A 1 85 ? -14.096 2.812 4.724 1.00 97.75 85 TYR A O 1
ATOM 693 N N . GLY A 1 86 ? -12.404 1.813 3.640 1.00 98.00 86 GLY A N 1
ATOM 694 C CA . GLY A 1 86 ? -11.655 1.468 4.850 1.00 98.00 86 GLY A CA 1
ATOM 695 C C . GLY A 1 86 ? -11.240 2.697 5.665 1.00 98.00 86 GLY A C 1
ATOM 696 O O . GLY A 1 86 ? -11.424 2.731 6.884 1.00 98.00 86 GLY A O 1
ATOM 697 N N . MET A 1 87 ? -10.744 3.741 4.997 1.00 98.25 87 MET A N 1
ATOM 698 C CA . MET A 1 87 ? -10.383 5.007 5.640 1.00 98.25 87 MET A CA 1
ATOM 699 C C . MET A 1 87 ? -11.606 5.745 6.182 1.00 98.25 87 MET A C 1
ATOM 701 O O . MET A 1 87 ? -11.548 6.273 7.293 1.00 98.25 87 MET A O 1
ATOM 705 N N . TYR A 1 88 ? -12.730 5.731 5.458 1.00 97.31 88 TYR A N 1
ATOM 706 C CA . TYR A 1 88 ? -13.992 6.287 5.942 1.00 97.31 88 TYR A CA 1
ATOM 707 C C . TYR A 1 88 ? -14.400 5.659 7.279 1.00 97.31 88 TYR A C 1
ATOM 709 O O . TYR A 1 88 ? -14.718 6.376 8.228 1.00 97.31 88 TYR A O 1
ATOM 717 N N . TYR A 1 89 ? -14.340 4.330 7.387 1.00 97.38 89 TYR A N 1
ATOM 718 C CA . TYR A 1 89 ? -14.669 3.639 8.631 1.00 97.38 89 TYR A CA 1
ATOM 719 C C . TYR A 1 89 ? -13.735 4.015 9.780 1.00 97.38 89 TYR A C 1
ATOM 721 O O . TYR A 1 89 ? -14.203 4.336 10.876 1.00 97.38 89 TYR A O 1
ATOM 729 N N . LEU A 1 90 ? -12.423 4.018 9.527 1.00 97.25 90 LEU A N 1
ATOM 730 C CA . LEU A 1 90 ? -11.430 4.403 10.527 1.00 97.25 90 LEU A CA 1
ATOM 731 C C . LEU A 1 90 ? -11.682 5.831 11.037 1.00 97.25 90 LEU A C 1
ATOM 733 O O . LEU A 1 90 ? -11.763 6.047 12.247 1.00 97.25 90 LEU A O 1
ATOM 737 N N . ILE A 1 91 ? -11.858 6.793 10.130 1.00 97.00 91 ILE A N 1
ATOM 738 C CA . ILE A 1 91 ? -11.929 8.220 10.467 1.00 97.00 91 ILE A CA 1
ATOM 739 C C . ILE A 1 91 ? -13.301 8.615 11.027 1.00 97.00 91 ILE A C 1
ATOM 741 O O . ILE A 1 91 ? -13.365 9.321 12.033 1.00 97.00 91 ILE A O 1
ATOM 745 N N . PHE A 1 92 ? -14.391 8.174 10.393 1.00 95.06 92 PHE A N 1
ATOM 746 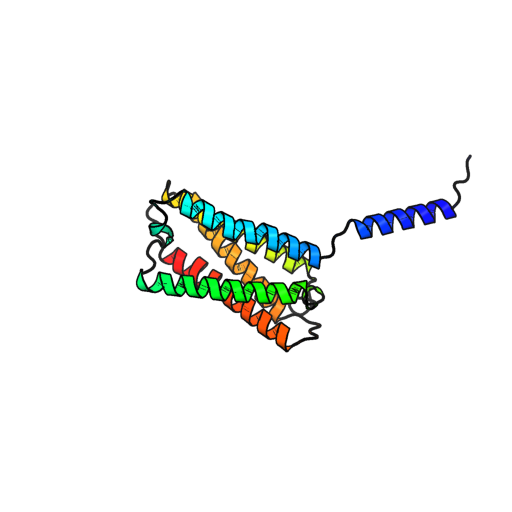C CA . PHE A 1 92 ? -15.737 8.714 10.626 1.00 95.06 92 PHE A CA 1
AT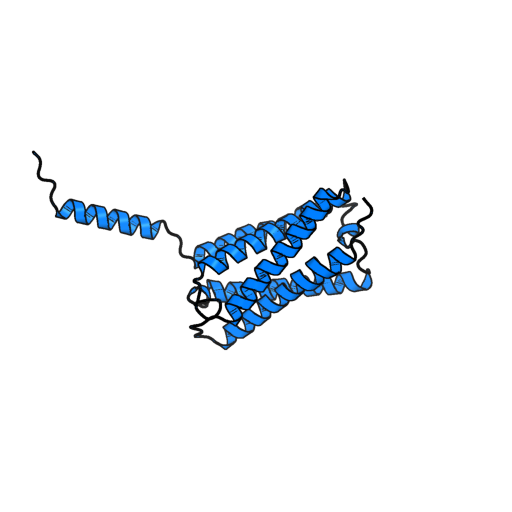OM 747 C C . PHE A 1 92 ? -16.705 7.744 11.309 1.00 95.06 92 PHE A C 1
ATOM 749 O O . PHE A 1 92 ? -17.754 8.176 11.777 1.00 95.06 92 PHE A O 1
ATOM 756 N N . ASN A 1 93 ? -16.382 6.451 11.400 1.00 93.06 93 ASN A N 1
ATOM 757 C CA . ASN A 1 93 ? -17.265 5.436 11.990 1.00 93.06 93 ASN A CA 1
ATOM 758 C C . ASN A 1 93 ? -16.647 4.790 13.241 1.00 93.06 93 ASN A C 1
ATOM 760 O O . ASN A 1 93 ? -16.727 3.582 13.450 1.00 93.06 93 ASN A O 1
ATOM 764 N N . GLU A 1 94 ? -15.981 5.610 14.058 1.00 89.81 94 GLU A N 1
ATOM 765 C CA . GLU A 1 94 ? -15.316 5.210 15.306 1.00 89.81 94 GLU A CA 1
ATOM 766 C C . GLU A 1 94 ? -14.243 4.110 15.158 1.00 89.81 94 GLU A C 1
ATOM 768 O O . GLU A 1 94 ? -13.775 3.578 16.165 1.00 89.81 94 GLU A O 1
ATOM 773 N N . GLY A 1 95 ? -13.797 3.777 13.940 1.00 93.88 95 GLY A N 1
ATOM 774 C CA . GLY A 1 95 ? -12.833 2.695 13.725 1.00 93.88 95 GLY A CA 1
ATOM 775 C C . GLY A 1 95 ? -11.476 2.945 14.395 1.00 93.88 95 GLY A C 1
ATOM 776 O O . GLY A 1 95 ? -10.823 2.000 14.827 1.00 93.88 95 GLY A O 1
ATOM 777 N N . LEU A 1 96 ? -11.072 4.208 14.570 1.00 96.25 96 LEU A N 1
ATOM 778 C CA . LEU A 1 96 ? -9.859 4.578 15.315 1.00 96.25 96 LEU A CA 1
ATOM 779 C C . LEU A 1 96 ? -9.994 4.475 16.844 1.00 96.25 96 LEU A C 1
ATOM 781 O O . LEU A 1 96 ? -8.985 4.564 17.537 1.00 96.25 96 LEU A O 1
ATOM 785 N N . ASN A 1 97 ? -11.197 4.259 17.380 1.00 95.12 97 ASN A N 1
ATOM 786 C CA . ASN A 1 97 ? -11.395 4.012 18.813 1.00 95.12 97 ASN A CA 1
ATOM 787 C C . ASN A 1 97 ? -11.226 2.524 19.175 1.00 95.12 97 ASN A C 1
ATOM 789 O O . ASN A 1 97 ? -11.308 2.157 20.349 1.00 95.12 97 ASN A O 1
ATOM 793 N N . LEU A 1 98 ? -11.024 1.658 18.177 1.00 96.25 98 LEU A N 1
ATOM 794 C CA . LEU A 1 98 ? -10.815 0.230 18.375 1.00 96.25 98 LEU A CA 1
ATOM 795 C C . LEU A 1 98 ? -9.426 -0.069 18.947 1.00 96.25 98 LEU A C 1
ATOM 797 O O . LEU A 1 98 ? -8.474 0.695 18.787 1.00 96.25 98 LEU A O 1
ATOM 801 N N . LYS A 1 99 ? -9.302 -1.251 19.556 1.00 97.19 99 LYS A N 1
ATOM 802 C CA . LYS A 1 99 ? -8.008 -1.831 19.934 1.00 97.19 99 LYS A CA 1
ATOM 803 C C . LYS A 1 99 ? -7.584 -2.834 18.863 1.00 97.19 99 LYS A C 1
ATOM 805 O O . LYS A 1 99 ? -8.253 -3.850 18.668 1.00 97.19 99 LYS A O 1
ATOM 810 N N . PHE A 1 100 ? -6.493 -2.556 18.162 1.00 98.12 100 PHE A N 1
ATOM 811 C CA . PHE A 1 100 ? -6.033 -3.313 16.996 1.00 98.12 100 PHE A CA 1
ATOM 812 C C . PHE A 1 100 ? -5.210 -4.548 17.386 1.00 98.12 100 PHE A C 1
ATOM 814 O O . PHE A 1 100 ? -4.750 -4.670 18.525 1.00 98.12 100 PHE A O 1
ATOM 821 N N . PHE A 1 101 ? -5.021 -5.471 16.433 1.00 98.00 101 PHE A N 1
ATOM 822 C CA . PHE A 1 101 ? -4.211 -6.693 16.595 1.00 98.00 101 PHE A CA 1
ATOM 823 C C . PHE A 1 101 ? -4.608 -7.526 17.820 1.00 98.00 101 PHE A C 1
ATOM 825 O O . PHE A 1 101 ? -3.814 -7.769 18.732 1.00 98.00 101 PHE A O 1
ATOM 832 N N . GLY A 1 102 ? -5.879 -7.921 17.879 1.00 96.62 102 GLY A N 1
ATOM 833 C CA . GLY A 1 102 ? -6.411 -8.698 18.998 1.00 96.62 102 GLY A CA 1
ATOM 834 C C . GLY A 1 102 ? -6.537 -7.912 20.305 1.00 96.62 102 GLY A C 1
ATOM 835 O O . GLY A 1 102 ? -6.732 -8.523 21.350 1.00 96.62 102 GLY A O 1
ATOM 836 N N . GLY A 1 103 ? -6.447 -6.581 20.259 1.00 95.62 103 GLY A N 1
ATOM 837 C CA . GLY A 1 103 ? -6.598 -5.708 21.422 1.00 95.62 103 GLY A CA 1
ATOM 838 C C . GLY A 1 103 ? -5.289 -5.198 22.032 1.00 95.62 103 GLY A C 1
ATOM 839 O O . GLY A 1 103 ? -5.324 -4.593 23.097 1.00 95.62 103 GLY A O 1
ATOM 840 N N . LYS A 1 104 ? -4.145 -5.446 21.383 1.00 96.69 104 LYS A N 1
ATOM 841 C CA . LYS A 1 104 ? -2.809 -5.143 21.922 1.00 96.69 104 LYS A CA 1
ATOM 842 C C . LYS A 1 104 ? -2.334 -3.712 21.666 1.00 96.69 104 LYS A C 1
ATOM 844 O O . LYS A 1 104 ? -1.480 -3.231 22.403 1.00 96.69 104 LYS A O 1
ATOM 849 N N . TYR A 1 105 ? -2.841 -3.055 20.623 1.00 97.19 105 TYR A N 1
ATOM 850 C CA . TYR A 1 105 ? -2.341 -1.746 20.192 1.00 97.19 105 TYR A CA 1
ATOM 851 C C . TYR A 1 105 ? -3.462 -0.727 19.979 1.00 97.19 105 TYR A C 1
ATOM 853 O O . TYR A 1 105 ? -4.580 -1.066 19.590 1.00 97.19 105 TYR A O 1
ATOM 861 N N . GLU A 1 106 ? -3.122 0.542 20.191 1.00 96.25 106 GLU A N 1
ATOM 862 C CA . GLU A 1 106 ? -3.968 1.708 19.913 1.00 96.25 106 GLU A CA 1
ATOM 863 C C . GLU A 1 106 ? -3.847 2.165 18.453 1.00 96.25 106 GLU A C 1
ATOM 865 O O . GLU A 1 106 ? -2.976 1.715 17.712 1.00 96.25 106 GLU A O 1
ATOM 870 N N . ALA A 1 107 ? -4.646 3.153 18.048 1.00 96.44 107 ALA A N 1
ATOM 871 C CA . ALA A 1 107 ? -4.618 3.741 16.704 1.00 96.44 107 ALA A CA 1
ATOM 872 C C . ALA A 1 107 ? -3.266 4.326 16.248 1.00 96.44 107 ALA A C 1
ATOM 874 O O . ALA A 1 107 ? -3.076 4.582 15.058 1.00 96.44 107 ALA A O 1
ATOM 875 N N . SER A 1 108 ? -2.309 4.534 17.157 1.00 96.44 108 SER A N 1
ATOM 876 C CA . SER A 1 108 ? -0.974 5.027 16.809 1.00 96.44 108 SER A CA 1
ATOM 877 C C . SER A 1 108 ? -0.232 4.095 15.847 1.00 96.44 108 SER A C 1
ATOM 879 O O . SER A 1 108 ? 0.413 4.598 14.930 1.00 96.44 108 SER A O 1
ATOM 881 N N . ILE A 1 109 ? -0.367 2.767 15.990 1.00 97.81 109 ILE A N 1
ATOM 882 C CA . ILE A 1 109 ? 0.263 1.813 15.061 1.00 97.81 109 ILE A CA 1
ATOM 883 C C . ILE A 1 109 ? -0.333 1.938 13.658 1.00 97.81 109 ILE A C 1
ATOM 885 O O . ILE A 1 109 ? 0.396 1.951 12.671 1.00 97.81 109 ILE A O 1
ATOM 889 N N . MET A 1 110 ? -1.654 2.120 13.573 1.00 98.31 110 MET A N 1
ATOM 890 C CA . MET A 1 110 ? -2.361 2.292 12.306 1.00 98.31 110 MET A CA 1
ATOM 891 C C . MET A 1 110 ? -1.937 3.581 11.605 1.00 98.31 110 MET A C 1
ATOM 893 O O . MET A 1 110 ? -1.807 3.594 10.387 1.00 98.31 110 MET A O 1
ATOM 897 N N . ARG A 1 111 ? -1.666 4.651 12.364 1.00 98.19 111 ARG A N 1
ATOM 898 C CA . ARG A 1 111 ? -1.141 5.905 11.810 1.00 98.19 111 ARG A CA 1
ATOM 899 C C . ARG A 1 111 ? 0.235 5.699 11.186 1.00 98.19 111 ARG A C 1
ATOM 901 O O . ARG A 1 111 ? 0.484 6.195 10.096 1.00 98.19 111 ARG A O 1
ATOM 908 N N . THR A 1 112 ? 1.124 4.991 11.881 1.00 98.38 112 THR A N 1
ATOM 909 C CA . THR A 1 112 ? 2.469 4.702 11.372 1.00 98.38 112 THR A CA 1
ATOM 910 C C . THR A 1 112 ? 2.397 3.878 10.091 1.00 98.38 112 THR A C 1
ATOM 912 O O . THR A 1 112 ? 3.031 4.243 9.107 1.00 98.38 112 THR A O 1
ATOM 915 N N . LEU A 1 113 ? 1.579 2.821 10.074 1.00 98.75 113 LEU A N 1
ATOM 916 C CA . LEU A 1 113 ? 1.377 1.998 8.880 1.00 98.75 113 LEU A CA 1
ATOM 917 C C . LEU A 1 113 ? 0.785 2.806 7.716 1.00 98.75 113 LEU A C 1
ATOM 919 O O . LEU A 1 113 ? 1.234 2.653 6.588 1.00 98.75 113 LEU A O 1
ATOM 923 N N . LEU A 1 114 ? -0.158 3.712 7.988 1.00 98.81 114 LEU A N 1
ATOM 924 C CA . LEU A 1 114 ? -0.732 4.601 6.976 1.00 98.81 114 LEU A CA 1
ATOM 925 C C . LEU A 1 114 ? 0.324 5.526 6.349 1.00 98.81 114 LEU A C 1
ATOM 927 O O . LEU A 1 114 ? 0.330 5.714 5.135 1.00 98.81 114 LEU A O 1
ATOM 931 N N . ILE A 1 115 ? 1.217 6.101 7.163 1.00 98.75 115 ILE A N 1
ATOM 932 C CA . ILE A 1 115 ? 2.311 6.951 6.670 1.00 98.75 115 ILE A CA 1
ATOM 933 C C . ILE A 1 115 ? 3.268 6.129 5.808 1.00 98.75 115 ILE A C 1
ATOM 935 O O . ILE A 1 115 ? 3.594 6.552 4.704 1.00 98.75 115 ILE A O 1
ATOM 939 N N . LEU A 1 116 ? 3.690 4.955 6.291 1.00 98.69 116 LEU A N 1
ATOM 940 C CA . LEU A 1 116 ? 4.576 4.065 5.538 1.00 98.69 116 LEU A CA 1
ATOM 941 C C . LEU A 1 116 ? 3.954 3.678 4.196 1.00 98.69 116 LEU A C 1
ATOM 943 O O . LEU A 1 116 ? 4.616 3.816 3.171 1.00 98.69 116 LEU A O 1
ATOM 947 N N . PHE A 1 117 ? 2.677 3.287 4.200 1.00 98.81 117 PHE A N 1
ATOM 948 C CA . PHE A 1 117 ? 1.913 2.963 3.000 1.00 98.81 117 PHE A CA 1
ATOM 949 C C . PHE A 1 117 ? 1.905 4.122 1.995 1.00 98.81 117 PHE A C 1
ATOM 951 O O . PHE A 1 117 ? 2.343 3.938 0.868 1.00 98.81 117 PHE A O 1
ATOM 958 N N . LEU A 1 118 ? 1.461 5.320 2.388 1.00 98.62 118 LEU A N 1
ATOM 959 C CA . LEU A 1 118 ? 1.304 6.435 1.445 1.00 98.62 118 LEU A CA 1
ATOM 960 C C . LEU A 1 118 ? 2.636 7.001 0.952 1.00 98.62 118 LEU A C 1
ATOM 962 O O . LEU A 1 118 ? 2.745 7.365 -0.216 1.00 98.62 118 LEU A O 1
ATOM 966 N N . VAL A 1 119 ? 3.650 7.077 1.819 1.00 98.38 119 VAL A N 1
ATOM 967 C CA . VAL A 1 119 ? 4.976 7.563 1.416 1.00 98.38 119 VAL A CA 1
ATOM 968 C C . VAL A 1 119 ? 5.584 6.605 0.401 1.00 98.38 119 VAL A C 1
ATOM 970 O O . VAL A 1 119 ? 5.933 7.036 -0.694 1.00 98.38 119 VAL A O 1
ATOM 973 N N . SER A 1 120 ? 5.644 5.309 0.709 1.00 98.31 120 SER A N 1
ATOM 974 C CA . SER A 1 120 ? 6.201 4.328 -0.228 1.00 98.31 120 SER A CA 1
ATOM 975 C C . SER A 1 120 ? 5.389 4.227 -1.530 1.00 98.31 120 SER A C 1
ATOM 977 O O . SER A 1 120 ? 5.981 4.258 -2.609 1.00 98.31 120 SER A O 1
ATOM 979 N N . ALA A 1 121 ? 4.054 4.269 -1.455 1.00 98.19 121 ALA A N 1
ATOM 980 C CA . ALA A 1 121 ? 3.174 4.287 -2.627 1.00 98.19 121 ALA A CA 1
ATOM 981 C C . ALA A 1 121 ? 3.312 5.551 -3.493 1.00 98.19 121 ALA A C 1
ATOM 983 O O . ALA A 1 121 ? 2.959 5.531 -4.668 1.00 98.19 121 ALA A O 1
ATOM 984 N N . SER A 1 122 ? 3.782 6.673 -2.943 1.00 97.62 122 SER A N 1
ATOM 985 C CA . SER A 1 122 ? 4.019 7.894 -3.730 1.00 97.62 122 SER A CA 1
ATOM 986 C C . SER A 1 122 ? 5.361 7.884 -4.466 1.00 97.62 122 SER A C 1
ATOM 988 O O . SER A 1 122 ? 5.515 8.548 -5.491 1.00 97.62 122 SER A O 1
ATOM 990 N N . MET A 1 123 ? 6.335 7.124 -3.963 1.00 96.75 123 MET A N 1
ATOM 991 C CA . MET A 1 123 ? 7.710 7.152 -4.465 1.00 96.75 123 MET A CA 1
ATOM 992 C C . MET A 1 123 ? 7.945 6.177 -5.620 1.00 96.75 123 MET A C 1
ATOM 994 O O . MET A 1 123 ? 8.657 6.527 -6.559 1.00 96.75 123 MET A O 1
ATOM 998 N N . TRP A 1 124 ? 7.300 5.004 -5.595 1.00 96.81 124 TRP A N 1
ATOM 999 C CA . TRP A 1 124 ? 7.629 3.886 -6.490 1.00 96.81 124 TRP A CA 1
ATOM 1000 C C . TRP A 1 124 ? 7.660 4.256 -7.982 1.00 96.81 124 TRP A C 1
ATOM 1002 O O . TRP A 1 124 ? 8.566 3.833 -8.700 1.00 96.81 124 TRP A O 1
ATOM 1012 N N . ILE A 1 125 ? 6.715 5.076 -8.463 1.00 96.06 125 ILE A N 1
ATOM 1013 C CA . ILE A 1 125 ? 6.649 5.440 -9.884 1.00 96.06 125 ILE A CA 1
ATOM 1014 C C . ILE A 1 125 ? 7.812 6.346 -10.298 1.00 96.06 125 ILE A C 1
ATOM 1016 O O . ILE A 1 125 ? 8.376 6.166 -11.374 1.00 96.06 125 ILE A O 1
ATOM 1020 N N . HIS A 1 126 ? 8.228 7.267 -9.428 1.00 95.62 126 HIS A N 1
ATOM 1021 C CA . HIS A 1 126 ? 9.382 8.131 -9.675 1.00 95.62 126 HIS A CA 1
ATOM 1022 C C . HIS A 1 126 ? 10.672 7.307 -9.691 1.00 95.62 126 HIS A C 1
ATOM 1024 O O . HIS A 1 126 ? 11.488 7.444 -10.599 1.00 95.62 126 HIS A O 1
ATOM 1030 N N . SER A 1 127 ? 10.824 6.387 -8.735 1.00 96.19 127 SER A N 1
ATOM 1031 C CA . SER A 1 127 ? 11.944 5.443 -8.704 1.00 96.19 127 SER A CA 1
ATOM 1032 C C . SER A 1 127 ? 11.974 4.553 -9.951 1.00 96.19 127 SER A C 1
ATOM 1034 O O . SER A 1 127 ? 13.047 4.291 -10.489 1.00 96.19 127 SER A O 1
ATOM 1036 N N . THR A 1 128 ? 10.803 4.146 -10.451 1.00 96.31 128 THR A N 1
ATOM 1037 C CA . THR A 1 128 ? 10.661 3.350 -11.679 1.00 96.31 128 THR A CA 1
ATOM 1038 C C . THR A 1 128 ? 11.127 4.118 -12.909 1.00 96.31 128 THR A C 1
ATOM 1040 O O . THR A 1 128 ? 11.902 3.578 -13.692 1.00 96.31 128 THR A O 1
ATOM 1043 N N . PHE A 1 129 ? 10.727 5.381 -13.078 1.00 95.75 129 PHE A N 1
ATOM 1044 C CA . PHE A 1 129 ? 11.222 6.189 -14.197 1.00 95.75 129 PHE A CA 1
ATOM 1045 C C . PHE A 1 129 ? 12.721 6.463 -14.098 1.00 95.75 129 PHE A C 1
ATOM 1047 O O . PHE A 1 129 ? 13.426 6.282 -15.086 1.00 95.75 129 PHE A O 1
ATOM 1054 N N . ASN A 1 130 ? 13.232 6.768 -12.902 1.00 94.38 130 ASN A N 1
ATOM 1055 C CA . ASN A 1 130 ? 14.673 6.913 -12.684 1.00 94.38 130 ASN A CA 1
ATOM 1056 C C . ASN A 1 130 ? 15.443 5.636 -13.072 1.00 94.38 130 ASN A C 1
ATOM 1058 O O . ASN A 1 130 ? 16.531 5.714 -13.639 1.00 94.38 130 ASN A O 1
ATOM 1062 N N . TYR A 1 131 ? 14.887 4.454 -12.777 1.00 95.44 131 TYR A N 1
ATOM 1063 C CA . TYR A 1 131 ? 15.461 3.176 -13.202 1.00 95.44 131 TYR A CA 1
ATOM 1064 C C . TYR A 1 131 ? 15.391 2.978 -14.718 1.00 95.44 131 TYR A C 1
ATOM 1066 O O . TYR A 1 131 ? 16.362 2.512 -15.298 1.00 95.44 131 TYR A O 1
ATOM 1074 N N . LEU A 1 132 ? 14.281 3.337 -15.367 1.00 94.62 132 LEU A N 1
ATOM 1075 C CA . LEU A 1 132 ? 14.147 3.239 -16.825 1.00 94.62 132 LEU A CA 1
ATOM 1076 C C . LEU A 1 132 ? 15.134 4.152 -17.569 1.00 94.62 132 LEU A C 1
ATOM 1078 O O . LEU A 1 132 ? 15.596 3.796 -18.649 1.00 94.62 132 LEU A O 1
ATOM 1082 N N . GLU A 1 133 ? 15.467 5.313 -17.005 1.00 93.50 133 GLU A N 1
ATOM 1083 C CA . GLU A 1 133 ? 16.443 6.238 -17.589 1.00 93.50 133 GLU A CA 1
ATOM 1084 C C . GLU A 1 133 ? 17.891 5.786 -17.376 1.00 93.50 133 GLU A C 1
ATOM 1086 O O . GLU A 1 133 ? 18.703 5.845 -18.300 1.00 93.50 133 GLU A O 1
ATOM 1091 N N . LEU A 1 134 ? 18.223 5.339 -16.161 1.00 92.81 134 LEU A N 1
ATOM 1092 C CA . LEU A 1 134 ? 19.566 4.895 -15.783 1.00 92.81 134 LEU A CA 1
ATOM 1093 C C . LEU A 1 134 ? 19.492 3.581 -14.983 1.00 92.81 134 LEU A C 1
ATOM 1095 O O . LEU A 1 134 ? 19.583 3.599 -13.744 1.00 92.81 134 LEU A O 1
ATOM 1099 N N . PRO A 1 135 ? 19.356 2.431 -15.673 1.00 93.56 135 PRO A N 1
ATOM 1100 C CA . PRO A 1 135 ? 19.230 1.132 -15.025 1.00 93.56 135 PRO A CA 1
ATOM 1101 C C . PRO A 1 135 ? 20.454 0.812 -14.173 1.00 93.56 135 PRO A C 1
ATOM 1103 O O . PRO A 1 135 ? 21.593 0.901 -14.626 1.00 93.56 135 PRO A O 1
ATOM 1106 N N . ASN A 1 136 ? 20.225 0.461 -12.910 1.00 94.25 136 ASN A N 1
ATOM 1107 C CA . ASN A 1 136 ? 21.268 -0.040 -12.025 1.00 94.25 136 ASN A CA 1
ATOM 1108 C C . ASN A 1 136 ? 20.669 -0.826 -10.851 1.00 94.25 136 ASN A C 1
ATOM 1110 O O . ASN A 1 136 ? 19.499 -0.676 -10.492 1.00 94.25 136 ASN A O 1
ATOM 1114 N N . ALA A 1 137 ? 21.500 -1.643 -10.203 1.00 94.81 137 ALA A N 1
ATOM 1115 C CA . ALA A 1 137 ? 21.067 -2.492 -9.097 1.00 94.81 137 ALA A CA 1
ATOM 1116 C C . ALA A 1 137 ? 20.528 -1.701 -7.885 1.00 94.81 137 ALA A C 1
ATOM 1118 O O . ALA A 1 137 ? 19.635 -2.183 -7.186 1.00 94.81 137 ALA A O 1
ATOM 1119 N N . ASN A 1 138 ? 21.041 -0.493 -7.621 1.00 94.00 138 ASN A N 1
ATOM 1120 C CA . ASN A 1 138 ? 20.613 0.306 -6.468 1.00 94.00 138 ASN A CA 1
ATOM 1121 C C . ASN A 1 138 ? 19.210 0.886 -6.673 1.00 94.00 138 ASN A C 1
ATOM 1123 O O . ASN A 1 138 ? 18.373 0.757 -5.778 1.00 94.00 138 ASN A O 1
ATOM 1127 N N . SER A 1 139 ? 18.930 1.475 -7.840 1.00 93.75 139 SER A N 1
ATOM 1128 C CA . SER A 1 139 ? 17.589 1.969 -8.175 1.00 93.75 139 SER A CA 1
ATOM 1129 C C . SER A 1 139 ? 16.576 0.825 -8.246 1.00 93.75 139 SER A C 1
ATOM 1131 O O . SER A 1 139 ? 15.475 0.960 -7.714 1.00 93.75 139 SER A O 1
ATOM 1133 N N . TRP A 1 140 ? 16.969 -0.348 -8.757 1.00 96.44 140 TRP A N 1
ATOM 1134 C CA . TRP A 1 140 ? 16.115 -1.540 -8.711 1.00 96.44 140 TRP A CA 1
ATOM 1135 C C . TRP A 1 140 ? 15.774 -1.973 -7.279 1.00 96.44 140 TRP A C 1
ATOM 1137 O O . TRP A 1 140 ? 14.615 -2.227 -6.942 1.00 96.44 140 TRP A O 1
ATOM 1147 N N . ASN A 1 141 ? 16.775 -2.030 -6.396 1.00 96.00 141 ASN A N 1
ATOM 1148 C CA . ASN A 1 141 ? 16.563 -2.365 -4.988 1.00 96.00 141 ASN A CA 1
ATOM 1149 C C . ASN A 1 141 ? 15.628 -1.373 -4.291 1.00 96.00 141 ASN A C 1
ATOM 1151 O O . ASN A 1 141 ? 14.784 -1.798 -3.502 1.00 96.00 141 ASN A O 1
ATOM 1155 N N . MET A 1 142 ? 15.750 -0.081 -4.600 1.00 96.44 142 MET A N 1
ATOM 1156 C CA . MET A 1 142 ? 14.886 0.963 -4.054 1.00 96.44 142 MET A CA 1
ATOM 1157 C C . MET A 1 142 ? 13.416 0.742 -4.431 1.00 96.44 142 MET A C 1
ATOM 1159 O O . MET A 1 142 ? 12.575 0.703 -3.534 1.00 96.44 142 MET A O 1
ATOM 1163 N N . ILE A 1 143 ? 13.124 0.466 -5.708 1.00 97.31 143 ILE A N 1
ATOM 1164 C CA . ILE A 1 143 ? 11.760 0.160 -6.176 1.00 97.31 143 ILE A CA 1
ATOM 1165 C C . ILE A 1 143 ? 11.186 -1.041 -5.420 1.00 97.31 143 ILE A C 1
ATOM 1167 O O . ILE A 1 143 ? 10.062 -0.995 -4.919 1.00 97.31 143 ILE A O 1
ATOM 1171 N N . ARG A 1 144 ? 11.967 -2.121 -5.276 1.00 97.81 144 ARG A N 1
ATOM 1172 C CA . ARG A 1 144 ? 11.513 -3.312 -4.540 1.00 97.81 144 ARG A CA 1
ATOM 1173 C C . ARG A 1 144 ? 11.183 -2.982 -3.087 1.00 97.81 144 ARG A C 1
ATOM 1175 O O . ARG A 1 144 ? 10.149 -3.420 -2.591 1.00 97.81 144 ARG A O 1
ATOM 1182 N N . ILE A 1 145 ? 12.029 -2.208 -2.408 1.00 98.38 145 ILE A N 1
ATOM 1183 C CA . ILE A 1 145 ? 11.779 -1.792 -1.022 1.00 98.38 145 ILE A CA 1
ATOM 1184 C C . ILE A 1 145 ? 10.482 -0.980 -0.932 1.00 98.38 145 ILE A C 1
ATOM 1186 O O . ILE A 1 145 ? 9.680 -1.230 -0.035 1.00 98.38 145 ILE A O 1
ATOM 1190 N N . GLU A 1 146 ? 10.245 -0.052 -1.856 1.00 98.50 146 GLU A N 1
ATOM 1191 C CA . GLU A 1 146 ? 9.038 0.782 -1.885 1.00 98.50 146 GLU A CA 1
ATOM 1192 C C . GLU A 1 146 ? 7.769 -0.051 -2.100 1.00 98.50 146 GLU A C 1
ATOM 1194 O O . GLU A 1 146 ? 6.811 0.080 -1.333 1.00 98.50 146 GLU A O 1
ATOM 1199 N N . LEU A 1 147 ? 7.773 -0.970 -3.070 1.00 98.50 147 LEU A N 1
ATOM 1200 C CA . LEU A 1 147 ? 6.627 -1.838 -3.357 1.00 98.50 147 LEU A CA 1
ATOM 1201 C C . LEU A 1 147 ? 6.324 -2.800 -2.199 1.00 98.50 147 LEU A C 1
ATOM 1203 O O . LEU A 1 147 ? 5.176 -2.910 -1.763 1.00 98.50 147 LEU A O 1
ATOM 1207 N N . TRP A 1 148 ? 7.346 -3.447 -1.629 1.00 98.69 148 TRP A N 1
ATOM 1208 C CA . TRP A 1 148 ? 7.161 -4.328 -0.472 1.00 98.69 148 TRP A CA 1
ATOM 1209 C C . TRP A 1 148 ? 6.747 -3.557 0.786 1.00 98.69 148 TRP A C 1
ATOM 1211 O O . TRP A 1 148 ? 5.895 -4.033 1.537 1.00 98.69 148 TRP A O 1
ATOM 1221 N N . CYS A 1 149 ? 7.288 -2.356 1.013 1.00 98.75 149 CYS A N 1
ATOM 1222 C CA . CYS A 1 149 ? 6.872 -1.490 2.118 1.00 98.75 149 CYS A CA 1
ATOM 1223 C C . CYS A 1 149 ? 5.400 -1.084 1.976 1.00 98.75 149 CYS A C 1
ATOM 1225 O O . CYS A 1 149 ? 4.642 -1.195 2.944 1.00 98.75 149 CYS A O 1
ATOM 1227 N N . THR A 1 150 ? 4.980 -0.706 0.766 1.00 98.75 150 THR A N 1
ATOM 1228 C CA . THR A 1 150 ? 3.586 -0.381 0.439 1.00 98.75 150 THR A CA 1
ATOM 1229 C C . THR A 1 150 ? 2.680 -1.567 0.771 1.00 98.75 150 THR A C 1
ATOM 1231 O O . THR A 1 150 ? 1.761 -1.445 1.586 1.00 98.75 150 THR A O 1
ATOM 1234 N N . ALA A 1 151 ? 2.990 -2.739 0.208 1.00 98.81 151 ALA A N 1
ATOM 1235 C CA . ALA A 1 151 ? 2.203 -3.958 0.353 1.00 98.81 151 ALA A CA 1
ATOM 1236 C C . ALA A 1 151 ? 2.087 -4.431 1.808 1.00 98.81 151 ALA A C 1
ATOM 1238 O O . ALA A 1 151 ? 0.988 -4.699 2.297 1.00 98.81 151 ALA A O 1
ATOM 1239 N N . LEU A 1 152 ? 3.209 -4.514 2.529 1.00 98.81 152 LEU A N 1
ATOM 1240 C CA . LEU A 1 152 ? 3.217 -4.985 3.914 1.00 98.81 152 LEU A CA 1
ATOM 1241 C C . LEU A 1 152 ? 2.520 -4.000 4.853 1.00 98.81 152 LEU A C 1
ATOM 1243 O O . LEU A 1 152 ? 1.812 -4.427 5.765 1.00 98.81 152 LEU A O 1
ATOM 1247 N N . SER A 1 153 ? 2.664 -2.693 4.619 1.00 98.81 153 SER A N 1
ATOM 1248 C CA . SER A 1 153 ? 2.014 -1.67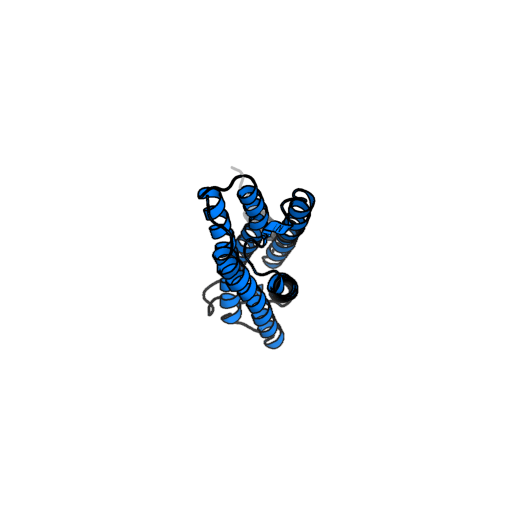4 5.445 1.00 98.81 153 SER A CA 1
ATOM 1249 C C . SER A 1 153 ? 0.494 -1.796 5.382 1.00 98.81 153 SER A C 1
ATOM 1251 O O . SER A 1 153 ? -0.159 -1.903 6.425 1.00 98.81 153 SER A O 1
ATOM 1253 N N . ILE A 1 154 ? -0.078 -1.855 4.175 1.00 98.81 154 ILE A N 1
ATOM 1254 C CA . ILE A 1 154 ? -1.531 -1.973 4.008 1.00 98.81 154 ILE A CA 1
ATOM 1255 C C . ILE A 1 154 ? -2.049 -3.357 4.426 1.00 98.81 154 ILE A C 1
ATOM 1257 O O . ILE A 1 154 ? -3.117 -3.454 5.035 1.00 98.81 154 ILE A O 1
ATOM 1261 N N . LEU A 1 155 ? -1.262 -4.422 4.226 1.00 98.81 155 LEU A N 1
ATOM 1262 C CA . LEU A 1 155 ? -1.595 -5.762 4.709 1.00 98.81 155 LEU A CA 1
ATOM 1263 C C . LEU A 1 155 ? -1.689 -5.792 6.238 1.00 98.81 155 LEU A C 1
ATOM 1265 O O . LEU A 1 155 ? -2.658 -6.316 6.790 1.00 98.81 155 LEU A O 1
ATOM 1269 N N . PHE A 1 156 ? -0.726 -5.196 6.944 1.00 98.81 156 PHE A N 1
ATOM 1270 C CA . PHE A 1 156 ? -0.775 -5.117 8.401 1.00 98.81 156 PHE A CA 1
ATOM 1271 C C . PHE A 1 156 ? -1.907 -4.222 8.903 1.00 98.81 156 PHE A C 1
ATOM 1273 O O . PHE A 1 156 ? -2.511 -4.551 9.927 1.00 98.81 156 PHE A O 1
ATOM 1280 N N . MET A 1 157 ? -2.262 -3.150 8.187 1.00 98.75 157 MET A N 1
ATOM 1281 C CA . MET A 1 157 ? -3.475 -2.384 8.501 1.00 98.75 157 MET A CA 1
ATOM 1282 C C . MET A 1 157 ? -4.725 -3.257 8.384 1.00 98.75 157 MET A C 1
ATOM 1284 O O . MET A 1 157 ? -5.552 -3.268 9.297 1.00 98.75 157 MET A O 1
ATOM 1288 N N . THR A 1 158 ? -4.834 -4.042 7.310 1.00 98.81 158 THR A N 1
ATOM 1289 C CA . THR A 1 158 ? -5.938 -4.987 7.099 1.00 98.81 158 THR A CA 1
ATOM 1290 C C . THR A 1 158 ? -6.019 -6.006 8.226 1.00 98.81 158 THR A C 1
ATOM 1292 O O . THR A 1 158 ? -7.076 -6.164 8.833 1.00 98.81 158 THR A O 1
ATOM 1295 N N . VAL A 1 159 ? -4.906 -6.665 8.564 1.00 98.75 159 VAL A N 1
ATOM 1296 C CA . VAL A 1 159 ? -4.847 -7.660 9.647 1.00 98.75 159 VAL A CA 1
ATOM 1297 C C . VAL A 1 159 ? -5.203 -7.028 10.989 1.00 98.75 159 VAL A C 1
ATOM 1299 O O . VAL A 1 159 ? -5.996 -7.584 11.755 1.00 98.75 159 VAL A O 1
ATOM 1302 N N . GLY A 1 160 ? -4.652 -5.855 11.291 1.00 98.56 160 GLY A N 1
ATOM 1303 C CA . GLY A 1 160 ? -4.917 -5.189 12.555 1.00 98.56 160 GLY A CA 1
ATOM 1304 C C . GLY A 1 160 ? -6.366 -4.722 12.686 1.00 98.56 160 GLY A C 1
ATOM 1305 O O . GLY A 1 160 ? -6.913 -4.817 13.786 1.00 98.56 160 GLY A O 1
ATOM 1306 N N . LEU A 1 161 ? -7.010 -4.302 11.589 1.00 98.50 161 LEU A N 1
ATOM 1307 C CA . LEU A 1 161 ? -8.440 -3.988 11.557 1.00 98.50 161 LEU A CA 1
ATOM 1308 C C . LEU A 1 161 ? -9.309 -5.249 11.659 1.00 98.50 161 LEU A C 1
ATOM 1310 O O . LEU A 1 161 ? -10.269 -5.271 12.430 1.00 98.50 161 LEU A O 1
ATOM 1314 N N . ALA A 1 162 ? -8.971 -6.306 10.919 1.00 98.44 162 ALA A N 1
ATOM 1315 C CA . ALA A 1 162 ? -9.701 -7.575 10.909 1.00 98.44 162 ALA A CA 1
ATOM 1316 C C . ALA A 1 162 ? -9.739 -8.234 12.292 1.00 98.44 162 ALA A C 1
ATOM 1318 O O . ALA A 1 162 ? -10.736 -8.839 12.679 1.00 98.44 162 ALA A O 1
ATOM 1319 N N . THR A 1 163 ? -8.657 -8.077 13.054 1.00 98.38 163 THR A N 1
ATOM 1320 C CA . THR A 1 163 ? -8.495 -8.645 14.398 1.00 98.38 163 THR A CA 1
ATOM 1321 C C . THR A 1 163 ? -8.841 -7.661 15.520 1.00 98.38 163 THR A C 1
ATOM 1323 O O . THR A 1 163 ? -8.607 -7.962 16.694 1.00 98.38 163 THR A O 1
ATOM 1326 N N . ALA A 1 164 ? -9.380 -6.484 15.191 1.00 97.94 164 ALA A N 1
ATOM 1327 C CA . ALA A 1 164 ? -9.667 -5.444 16.167 1.00 97.94 164 ALA A CA 1
ATOM 1328 C C . ALA A 1 164 ? -10.768 -5.849 17.167 1.00 97.94 164 ALA A C 1
ATOM 1330 O O . ALA A 1 164 ? -11.673 -6.632 16.871 1.00 97.94 164 ALA A O 1
ATOM 1331 N N . LYS A 1 165 ? -10.698 -5.290 18.378 1.00 97.44 165 LYS A N 1
ATOM 1332 C CA . LYS A 1 165 ? -11.678 -5.473 19.458 1.00 97.44 165 LYS A CA 1
ATOM 1333 C C . LYS A 1 165 ? -12.423 -4.166 19.737 1.00 97.44 165 LYS A C 1
ATOM 1335 O O . LYS A 1 165 ? -11.900 -3.082 19.486 1.00 97.44 165 LYS A O 1
ATOM 1340 N N . GLY A 1 166 ? -13.639 -4.284 20.279 1.00 95.00 166 GLY A N 1
ATOM 1341 C CA . GLY A 1 166 ? -14.515 -3.139 20.575 1.00 95.00 166 GLY A CA 1
ATOM 1342 C C . GLY A 1 166 ? -15.414 -2.704 19.410 1.00 95.00 166 GLY A C 1
ATOM 1343 O O . GLY A 1 166 ? -15.865 -1.564 19.376 1.00 95.00 166 GLY A O 1
ATOM 1344 N N . ILE A 1 167 ? -15.662 -3.593 18.442 1.00 96.25 167 ILE A N 1
ATOM 1345 C CA . ILE A 1 167 ? -16.452 -3.297 17.239 1.00 96.25 167 ILE A CA 1
ATOM 1346 C C . ILE A 1 167 ? -17.925 -3.084 17.615 1.00 96.25 167 ILE A C 1
ATOM 1348 O O . ILE A 1 167 ? -18.574 -4.005 18.105 1.00 96.25 167 ILE A O 1
ATOM 1352 N N . LYS A 1 168 ? -18.464 -1.894 17.323 1.00 90.44 168 LYS A N 1
ATOM 1353 C CA . LYS A 1 168 ? -19.897 -1.583 17.477 1.00 90.44 168 LYS A CA 1
ATOM 1354 C C . LYS A 1 168 ? -20.695 -1.872 16.202 1.00 90.44 168 LYS A C 1
ATOM 1356 O O . LYS A 1 168 ? -21.694 -2.580 16.241 1.00 90.44 168 LYS A O 1
ATOM 1361 N N . ASN A 1 169 ? -20.242 -1.353 15.055 1.00 90.25 169 ASN A N 1
ATOM 1362 C CA . ASN A 1 169 ? -20.903 -1.546 13.761 1.00 90.25 169 ASN A CA 1
ATOM 1363 C C . ASN A 1 169 ? -20.230 -2.659 12.946 1.00 90.25 169 ASN A C 1
ATOM 1365 O O . ASN A 1 169 ? -19.312 -2.420 12.160 1.00 90.25 169 ASN A O 1
ATOM 1369 N N . THR A 1 170 ? -20.702 -3.892 13.126 1.00 93.50 170 THR A N 1
ATOM 1370 C CA . THR A 1 170 ? -20.101 -5.079 12.501 1.00 93.50 170 THR A CA 1
ATOM 1371 C C . THR A 1 170 ? -20.208 -5.091 10.974 1.00 93.50 170 THR A C 1
ATOM 1373 O O . THR A 1 170 ? -19.321 -5.627 10.315 1.00 93.50 170 THR A O 1
ATOM 1376 N N . LYS A 1 171 ? -21.270 -4.523 10.384 1.00 95.69 171 LYS A N 1
ATOM 1377 C CA . LYS A 1 171 ? -21.451 -4.535 8.920 1.00 95.69 171 LYS A CA 1
ATOM 1378 C C . LYS A 1 171 ? -20.430 -3.631 8.233 1.00 95.69 171 LYS A C 1
ATOM 1380 O O . LYS A 1 171 ? -19.714 -4.090 7.347 1.00 95.69 171 LYS A O 1
ATOM 1385 N N . VAL A 1 172 ? -20.332 -2.378 8.680 1.00 95.81 172 VAL A N 1
ATOM 1386 C CA . VAL A 1 172 ? -19.385 -1.403 8.113 1.00 95.81 172 VAL A CA 1
ATOM 1387 C C . VAL A 1 172 ? -17.945 -1.840 8.390 1.00 95.81 172 VAL A C 1
ATOM 1389 O O . VAL A 1 172 ? -17.111 -1.765 7.493 1.00 95.81 172 VAL A O 1
ATOM 1392 N N . HIS A 1 173 ? -17.664 -2.399 9.574 1.00 97.62 173 HIS A N 1
ATOM 1393 C CA . HIS A 1 173 ? -16.358 -2.990 9.891 1.00 97.62 173 HIS A CA 1
ATOM 1394 C C . HIS A 1 173 ? -15.959 -4.090 8.900 1.00 97.62 173 HIS A C 1
ATOM 1396 O O . HIS A 1 173 ? -14.894 -4.001 8.295 1.00 97.62 173 HIS A O 1
ATOM 1402 N N . LYS A 1 174 ? -16.823 -5.088 8.667 1.00 97.81 174 LYS A N 1
ATOM 1403 C CA . LYS A 1 174 ? -16.535 -6.187 7.730 1.00 97.81 174 LYS A CA 1
ATOM 1404 C C . LYS A 1 174 ? -16.291 -5.686 6.309 1.00 97.81 174 LYS A C 1
ATOM 1406 O O . LYS A 1 174 ? -15.323 -6.105 5.685 1.00 97.81 174 LYS A O 1
ATOM 1411 N N . LEU A 1 175 ? -17.127 -4.771 5.816 1.00 97.88 175 LEU A N 1
ATOM 1412 C CA . LEU A 1 175 ? -16.939 -4.167 4.492 1.00 97.88 175 LEU A CA 1
ATOM 1413 C C . LEU A 1 175 ? -15.621 -3.386 4.398 1.00 97.88 175 LEU A C 1
ATOM 1415 O O . LEU A 1 175 ? -14.950 -3.435 3.375 1.00 97.88 175 LEU A O 1
ATOM 1419 N N . SER A 1 176 ? -15.208 -2.733 5.484 1.00 98.19 176 SER A N 1
ATOM 1420 C CA . SER A 1 176 ? -13.931 -2.012 5.563 1.00 98.19 176 SER A CA 1
ATOM 1421 C C . SER A 1 176 ? -12.735 -2.948 5.541 1.00 98.19 176 SER A C 1
ATOM 1423 O O . SER A 1 176 ? -11.762 -2.682 4.844 1.00 98.19 176 SER A O 1
ATOM 1425 N N . VAL A 1 177 ? -12.818 -4.074 6.253 1.00 98.69 177 VAL A N 1
ATOM 1426 C CA . VAL A 1 177 ? -11.797 -5.127 6.204 1.00 98.69 177 VAL A CA 1
ATOM 1427 C C . VAL A 1 177 ? -11.688 -5.709 4.797 1.00 98.69 177 VAL A C 1
ATOM 1429 O O . VAL A 1 177 ? -10.578 -5.891 4.313 1.00 98.69 177 VAL A O 1
ATOM 1432 N N . VAL A 1 178 ? -12.814 -5.954 4.120 1.00 98.69 178 VAL A N 1
ATOM 1433 C CA . VAL A 1 178 ? -12.814 -6.408 2.720 1.00 98.69 178 VAL A CA 1
ATOM 1434 C C . VAL A 1 178 ? -12.178 -5.357 1.810 1.00 98.69 178 VAL A C 1
ATOM 1436 O O . VAL A 1 178 ? -11.304 -5.700 1.023 1.00 98.69 178 VAL A O 1
ATOM 1439 N N . GLY A 1 179 ? -12.547 -4.081 1.951 1.00 98.50 179 GLY A N 1
ATOM 1440 C CA . GLY A 1 179 ? -11.974 -2.985 1.167 1.00 98.50 179 GLY A CA 1
ATOM 1441 C C . GLY A 1 179 ? -10.456 -2.865 1.324 1.00 98.50 179 GLY A C 1
ATOM 1442 O O . GLY A 1 179 ? -9.744 -2.811 0.323 1.00 98.50 179 GLY A O 1
ATOM 1443 N N . LEU A 1 180 ? -9.951 -2.907 2.564 1.00 98.75 180 LEU A N 1
ATOM 1444 C CA . LEU A 1 180 ? -8.508 -2.923 2.832 1.00 98.75 180 LEU A CA 1
ATOM 1445 C C . LEU A 1 180 ? -7.839 -4.218 2.342 1.00 98.75 180 LEU A C 1
ATOM 1447 O O . LEU A 1 180 ? -6.713 -4.187 1.849 1.00 98.75 180 LEU A O 1
ATOM 1451 N N . GLY A 1 181 ? -8.541 -5.349 2.411 1.00 98.81 181 GLY A N 1
ATOM 1452 C CA . GLY A 1 181 ? -8.078 -6.628 1.878 1.00 98.81 181 GLY A CA 1
ATOM 1453 C C . GLY A 1 181 ? -7.889 -6.611 0.363 1.00 98.81 181 GLY A C 1
ATOM 1454 O O . GLY A 1 181 ? -6.883 -7.123 -0.118 1.00 98.81 181 GLY A O 1
ATOM 1455 N N . ILE A 1 182 ? -8.798 -5.975 -0.382 1.00 98.75 182 ILE A N 1
ATOM 1456 C CA . ILE A 1 182 ? -8.701 -5.843 -1.843 1.00 98.75 182 ILE A CA 1
ATOM 1457 C C . ILE A 1 182 ? -7.454 -5.038 -2.230 1.00 98.75 182 ILE A C 1
ATOM 1459 O O . ILE A 1 182 ? -6.658 -5.516 -3.037 1.00 98.75 182 ILE A O 1
ATOM 1463 N N . ILE A 1 183 ? -7.227 -3.869 -1.617 1.00 98.75 183 ILE A N 1
ATOM 1464 C CA . ILE A 1 183 ? -6.012 -3.086 -1.899 1.00 98.75 183 ILE A CA 1
ATOM 1465 C C . ILE A 1 183 ? -4.739 -3.785 -1.416 1.00 98.75 183 ILE A C 1
ATOM 1467 O O . ILE A 1 183 ? -3.723 -3.734 -2.099 1.00 98.75 183 ILE A O 1
ATOM 1471 N N . SER A 1 184 ? -4.797 -4.515 -0.299 1.00 98.81 184 SER A N 1
ATOM 1472 C CA . SER A 1 184 ? -3.657 -5.318 0.158 1.00 98.81 184 SER A CA 1
ATOM 1473 C C . SER A 1 184 ? -3.301 -6.411 -0.839 1.00 98.81 184 SER A C 1
ATOM 1475 O O . SER A 1 184 ? -2.125 -6.637 -1.101 1.00 98.81 184 SER A O 1
ATOM 1477 N N . PHE A 1 185 ? -4.308 -7.068 -1.418 1.00 98.75 185 PHE A N 1
ATOM 1478 C CA . PHE A 1 185 ? -4.101 -8.047 -2.474 1.00 98.75 185 PHE A CA 1
ATOM 1479 C C . PHE A 1 185 ? -3.495 -7.402 -3.723 1.00 98.75 185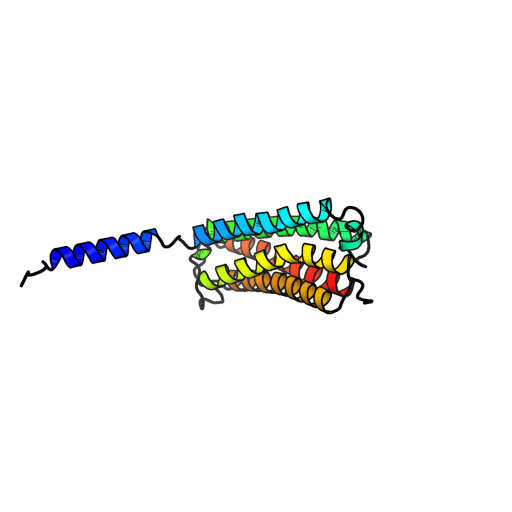 PHE A C 1
ATOM 1481 O O . PHE A 1 185 ? -2.527 -7.941 -4.246 1.00 98.75 185 PHE A O 1
ATOM 1488 N N . HIS A 1 186 ? -4.007 -6.249 -4.167 1.00 98.69 186 HIS A N 1
ATOM 1489 C CA . HIS A 1 186 ? -3.449 -5.534 -5.318 1.00 98.69 186 HIS A CA 1
ATOM 1490 C C . HIS A 1 186 ? -1.968 -5.200 -5.109 1.00 98.69 186 HIS A C 1
ATOM 1492 O O . HIS A 1 186 ? -1.124 -5.668 -5.870 1.00 98.69 186 HIS A O 1
ATOM 1498 N N . CYS A 1 187 ? -1.643 -4.496 -4.020 1.00 98.62 187 CYS A N 1
ATOM 1499 C CA . CYS A 1 187 ? -0.275 -4.066 -3.748 1.00 98.62 187 CYS A CA 1
ATOM 1500 C C . CYS A 1 187 ? 0.685 -5.239 -3.528 1.00 98.62 187 CYS A C 1
ATOM 1502 O O . CYS A 1 187 ? 1.841 -5.178 -3.931 1.00 98.62 187 CYS A O 1
ATOM 1504 N N . LEU A 1 188 ? 0.236 -6.321 -2.888 1.00 98.69 188 LEU A N 1
ATOM 1505 C CA . LEU A 1 188 ? 1.093 -7.479 -2.649 1.00 98.69 188 LEU A CA 1
ATOM 1506 C C . LEU A 1 188 ? 1.268 -8.333 -3.906 1.00 98.69 188 LEU A C 1
ATOM 1508 O O . LEU A 1 188 ? 2.388 -8.649 -4.292 1.00 98.69 188 LEU A O 1
ATOM 1512 N N . VAL A 1 189 ? 0.162 -8.753 -4.516 1.00 98.50 189 VAL A N 1
ATOM 1513 C CA . VAL A 1 189 ? 0.181 -9.767 -5.571 1.00 98.50 189 VAL A CA 1
ATOM 1514 C C . VAL A 1 189 ? 0.501 -9.149 -6.917 1.00 98.50 189 VAL A C 1
ATOM 1516 O O . VAL A 1 189 ? 1.358 -9.678 -7.620 1.00 98.50 189 VAL A O 1
ATOM 1519 N N . PHE A 1 190 ? -0.154 -8.048 -7.280 1.00 98.06 190 PHE A N 1
ATOM 1520 C CA . PHE A 1 190 ? 0.065 -7.430 -8.583 1.00 98.06 190 PHE A CA 1
ATOM 1521 C C . PHE A 1 190 ? 1.316 -6.560 -8.595 1.00 98.06 190 PHE A C 1
ATOM 1523 O O . PHE A 1 190 ? 2.139 -6.736 -9.490 1.00 98.06 190 PHE A O 1
ATOM 1530 N N . ASP A 1 191 ? 1.521 -5.722 -7.579 1.00 97.31 191 ASP A N 1
ATOM 1531 C CA . ASP A 1 191 ? 2.646 -4.782 -7.602 1.00 97.31 191 ASP A CA 1
ATOM 1532 C C . ASP A 1 191 ? 3.934 -5.426 -7.057 1.00 97.31 191 ASP A C 1
ATOM 1534 O O . ASP A 1 191 ? 4.922 -5.589 -7.770 1.00 97.31 191 ASP A O 1
ATOM 1538 N N . ALA A 1 192 ? 3.953 -5.862 -5.795 1.00 97.94 192 ALA A N 1
ATOM 1539 C CA . ALA A 1 192 ? 5.192 -6.328 -5.169 1.00 97.94 192 ALA A CA 1
ATOM 1540 C C . ALA A 1 192 ? 5.698 -7.678 -5.709 1.00 97.94 192 ALA A C 1
ATOM 1542 O O . ALA A 1 192 ? 6.911 -7.893 -5.727 1.00 97.94 192 ALA A O 1
ATOM 1543 N N . ILE A 1 193 ? 4.808 -8.579 -6.146 1.00 98.06 193 ILE A N 1
ATOM 1544 C CA . ILE A 1 193 ? 5.165 -9.920 -6.643 1.00 98.06 193 ILE A CA 1
ATOM 1545 C C . ILE A 1 193 ? 5.151 -9.977 -8.173 1.00 98.06 193 ILE A C 1
ATOM 1547 O O . ILE A 1 193 ? 6.191 -10.221 -8.782 1.00 98.06 193 ILE A O 1
ATOM 1551 N N . LEU A 1 194 ? 3.987 -9.801 -8.806 1.00 97.56 194 LEU A N 1
ATOM 1552 C CA . LEU A 1 194 ? 3.832 -10.043 -10.241 1.00 97.56 194 LEU A CA 1
ATOM 1553 C C . LEU A 1 194 ? 4.628 -9.034 -11.061 1.00 97.56 194 LEU A C 1
ATOM 1555 O O . LEU A 1 194 ? 5.393 -9.446 -11.930 1.00 97.56 194 LEU A O 1
ATOM 1559 N N . TRP A 1 195 ? 4.479 -7.739 -10.786 1.00 97.38 195 TRP A N 1
ATOM 1560 C CA . TRP A 1 195 ? 5.170 -6.701 -11.540 1.00 97.38 195 TRP A CA 1
ATOM 1561 C C . TRP A 1 195 ? 6.685 -6.835 -11.388 1.00 97.38 195 TRP A C 1
ATOM 1563 O O . TRP A 1 195 ? 7.381 -6.907 -12.395 1.00 97.38 195 TRP A O 1
ATOM 1573 N N . THR A 1 196 ? 7.201 -7.007 -10.163 1.00 96.38 196 THR A N 1
ATOM 1574 C CA . THR A 1 196 ? 8.655 -7.152 -9.949 1.00 96.38 196 THR A CA 1
ATOM 1575 C C . THR A 1 196 ? 9.238 -8.416 -10.580 1.00 96.38 196 THR A C 1
ATOM 1577 O O . THR A 1 196 ? 10.387 -8.394 -11.008 1.00 96.38 196 THR A O 1
ATOM 1580 N N . SER A 1 197 ? 8.462 -9.501 -10.671 1.00 95.38 197 SER A N 1
ATOM 1581 C CA . SER A 1 197 ? 8.898 -10.751 -11.312 1.00 95.38 197 SER A CA 1
ATOM 1582 C C . SER A 1 197 ? 8.922 -10.666 -12.839 1.00 95.38 197 SER A C 1
ATOM 1584 O O . SER A 1 197 ? 9.620 -11.447 -13.476 1.00 95.38 197 SER A O 1
ATOM 1586 N N . ASN A 1 198 ? 8.138 -9.757 -13.425 1.00 95.00 198 ASN A N 1
ATOM 1587 C CA . ASN A 1 198 ? 8.061 -9.560 -14.875 1.00 95.00 198 ASN A CA 1
ATOM 1588 C C . ASN A 1 198 ? 8.854 -8.335 -15.349 1.00 95.00 198 ASN A C 1
ATOM 1590 O O . ASN A 1 198 ? 8.995 -8.136 -16.555 1.00 95.00 198 ASN A O 1
ATOM 1594 N N . PHE A 1 199 ? 9.339 -7.484 -14.446 1.00 94.56 199 PHE A N 1
ATOM 1595 C CA . PHE A 1 199 ? 10.087 -6.300 -14.842 1.00 94.56 199 PHE A CA 1
ATOM 1596 C C . PHE A 1 199 ? 11.508 -6.681 -15.293 1.00 94.56 199 PHE A C 1
ATOM 1598 O O . PHE A 1 199 ? 12.171 -7.435 -14.581 1.00 94.56 199 PHE A O 1
ATOM 1605 N N . PRO A 1 200 ? 12.005 -6.178 -16.438 1.00 90.38 200 PRO A N 1
ATOM 1606 C CA . PRO A 1 200 ? 13.354 -6.488 -16.903 1.00 90.38 200 PRO A CA 1
ATOM 1607 C C . PRO A 1 200 ? 14.436 -5.970 -15.945 1.00 90.38 200 PRO A C 1
ATOM 1609 O O . PRO A 1 200 ? 14.466 -4.785 -15.598 1.00 90.38 200 PRO A O 1
ATOM 1612 N N . THR A 1 201 ? 15.352 -6.855 -15.550 1.00 85.56 201 THR A N 1
ATOM 1613 C CA . THR A 1 201 ? 16.455 -6.549 -14.620 1.00 85.56 201 THR A CA 1
ATOM 1614 C C . THR A 1 201 ? 17.838 -6.729 -15.235 1.00 85.56 201 THR A C 1
ATOM 1616 O O . THR A 1 201 ? 18.799 -6.974 -14.510 1.00 85.56 201 THR A O 1
ATOM 1619 N N . ASP A 1 202 ? 17.947 -6.637 -16.557 1.00 70.69 202 ASP A N 1
ATOM 1620 C CA . ASP A 1 202 ? 19.234 -6.709 -17.244 1.00 70.69 202 ASP A CA 1
ATOM 1621 C C . ASP A 1 202 ? 19.915 -5.336 -17.137 1.00 70.69 202 ASP A C 1
ATOM 1623 O O . ASP A 1 202 ? 19.705 -4.453 -17.969 1.00 70.69 202 ASP A O 1
ATOM 1627 N N . PHE A 1 203 ? 20.653 -5.142 -16.042 1.00 66.75 203 PHE A N 1
ATOM 1628 C CA . PHE A 1 203 ? 21.507 -3.981 -15.784 1.00 66.75 203 PHE A CA 1
ATOM 1629 C C . PHE A 1 203 ? 22.989 -4.322 -15.957 1.00 66.75 203 PHE A C 1
ATOM 1631 O O . PHE A 1 203 ? 23.382 -5.475 -15.660 1.00 66.75 203 PHE A O 1
#